Protein AF-A0A146KG16-F1 (afdb_monomer)

Organism: NCBI:txid1076344

Foldseek 3Di:
DVVLLVVLLVQLLPDLQQVSNLVSLVVNLVVLVVCLVPNVVCVVPLLVSLLSLLVVVVVCLVVLHCSHLSSLSNVLSNCVRNPLVVSLVSHDADLVSQVSLLVSLVSLVVDQPPPVPPPPDPPDDPVVSRVVSSVSVNLVSLSNLLRNLLDPDQPVVDDPCSVVSLVV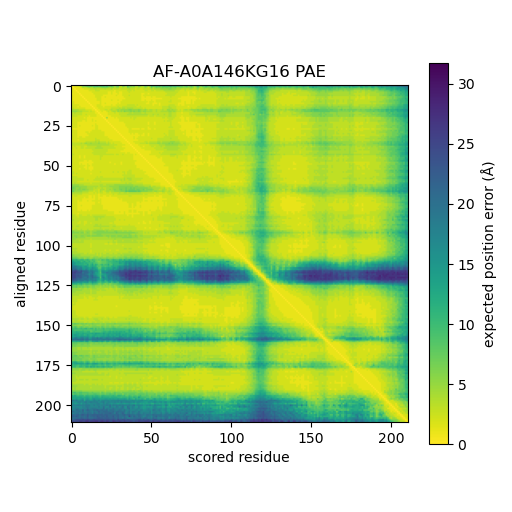SLVVQCPVPDVSVVSSVSNVVSNCPDPNNVVVVVVVVVVVVVD

Structure (mmCIF, N/CA/C/O backbone):
data_AF-A0A146KG16-F1
#
_entry.id   AF-A0A146KG16-F1
#
loop_
_atom_site.group_PDB
_atom_site.id
_atom_site.type_symbol
_atom_site.label_atom_id
_atom_site.label_alt_id
_atom_site.label_comp_id
_atom_site.label_asym_id
_atom_site.label_entity_id
_atom_site.label_seq_id
_atom_site.pdbx_PDB_ins_code
_atom_site.Cartn_x
_atom_site.Cartn_y
_atom_site.Cartn_z
_atom_site.occupancy
_atom_site.B_iso_or_equiv
_atom_site.auth_seq_id
_atom_site.auth_comp_id
_atom_site.auth_asym_id
_atom_site.auth_atom_id
_atom_site.pdbx_PDB_model_num
ATOM 1 N N . GLN A 1 1 ? 6.417 4.660 -25.722 1.00 78.75 1 GLN A N 1
ATOM 2 C CA . GLN A 1 1 ? 6.393 5.087 -24.307 1.00 78.75 1 GLN A CA 1
ATOM 3 C C . GLN A 1 1 ? 5.386 4.256 -23.513 1.00 78.75 1 GLN A C 1
ATOM 5 O O . GLN A 1 1 ? 5.835 3.322 -22.870 1.00 78.75 1 GLN A O 1
ATOM 10 N N . LYS A 1 2 ? 4.055 4.415 -23.674 1.00 90.12 2 LYS A N 1
ATOM 11 C CA . LYS A 1 2 ? 3.054 3.565 -22.972 1.00 90.12 2 LYS A CA 1
ATOM 12 C C . LYS A 1 2 ? 3.297 2.045 -23.099 1.00 90.12 2 LYS A C 1
ATOM 14 O O . LYS A 1 2 ? 3.199 1.330 -22.114 1.00 90.12 2 LYS A O 1
ATOM 19 N N . GLN A 1 3 ? 3.661 1.554 -24.287 1.00 92.94 3 GLN A N 1
ATOM 20 C CA . GLN A 1 3 ? 3.968 0.128 -24.499 1.00 92.94 3 GLN A CA 1
ATOM 21 C C . GLN A 1 3 ? 5.202 -0.357 -23.723 1.00 92.94 3 GLN A C 1
ATOM 23 O O . GLN A 1 3 ? 5.175 -1.451 -23.177 1.00 92.94 3 GLN A O 1
ATOM 28 N N . ALA A 1 4 ? 6.260 0.456 -23.642 1.00 93.81 4 ALA A N 1
ATOM 29 C CA . ALA A 1 4 ? 7.465 0.110 -22.888 1.00 93.81 4 ALA A CA 1
ATOM 30 C C . ALA A 1 4 ? 7.170 0.061 -21.381 1.00 93.81 4 ALA A C 1
ATOM 32 O O . ALA A 1 4 ? 7.585 -0.870 -20.698 1.00 93.81 4 ALA A O 1
ATOM 33 N N . LEU A 1 5 ? 6.371 1.014 -20.890 1.00 96.75 5 LEU A N 1
ATOM 34 C CA . LEU A 1 5 ? 5.891 1.029 -19.511 1.00 96.75 5 LEU A CA 1
ATOM 35 C C . LEU A 1 5 ? 5.091 -0.240 -19.168 1.00 96.75 5 LEU A C 1
ATOM 37 O O . LEU A 1 5 ? 5.366 -0.884 -18.158 1.00 96.75 5 LEU A O 1
ATOM 41 N N . LEU A 1 6 ? 4.136 -0.623 -20.023 1.00 97.50 6 LEU A N 1
ATOM 42 C CA . LEU A 1 6 ? 3.345 -1.847 -19.844 1.00 97.50 6 LEU A CA 1
ATOM 43 C C . LEU A 1 6 ? 4.211 -3.108 -19.901 1.00 97.50 6 LEU A C 1
ATOM 45 O O . LEU A 1 6 ? 4.014 -4.019 -19.107 1.00 97.50 6 LEU A O 1
ATOM 49 N N . GLN A 1 7 ? 5.210 -3.143 -20.783 1.00 97.81 7 GLN A N 1
ATOM 50 C CA . GLN A 1 7 ? 6.140 -4.264 -20.863 1.00 97.81 7 GLN A CA 1
ATOM 51 C C . GLN A 1 7 ? 6.959 -4.419 -19.573 1.00 97.81 7 GLN A C 1
ATOM 53 O O . GLN A 1 7 ? 7.107 -5.533 -19.077 1.00 97.81 7 GLN A O 1
ATOM 58 N N . LEU A 1 8 ? 7.467 -3.321 -19.003 1.00 97.56 8 LEU A N 1
ATOM 59 C CA . LEU A 1 8 ? 8.173 -3.345 -17.715 1.00 97.56 8 LEU A CA 1
ATOM 60 C C . LEU A 1 8 ? 7.254 -3.813 -16.581 1.00 97.56 8 LEU A C 1
ATOM 62 O O . LEU A 1 8 ? 7.660 -4.636 -15.758 1.00 97.56 8 LEU A O 1
ATOM 66 N N . PHE A 1 9 ? 6.009 -3.332 -16.574 1.00 98.19 9 PHE A N 1
ATOM 67 C CA . PHE A 1 9 ? 4.988 -3.754 -15.621 1.00 98.19 9 PHE A CA 1
ATOM 68 C C . PHE A 1 9 ? 4.715 -5.264 -15.710 1.00 98.19 9 PHE A C 1
ATOM 70 O O . PHE A 1 9 ? 4.841 -5.967 -14.708 1.00 98.19 9 PHE A O 1
ATOM 77 N N . ASP A 1 10 ? 4.403 -5.777 -16.903 1.00 98.00 10 ASP A N 1
ATOM 78 C CA . ASP A 1 10 ? 4.073 -7.189 -17.112 1.00 98.00 10 ASP A CA 1
ATOM 79 C C . ASP A 1 10 ? 5.280 -8.102 -16.824 1.00 98.00 10 ASP A C 1
ATOM 81 O O . ASP A 1 10 ? 5.123 -9.145 -16.186 1.00 98.00 10 ASP A O 1
ATOM 85 N N . ASN A 1 11 ? 6.496 -7.694 -17.207 1.00 97.25 11 ASN A N 1
ATOM 86 C CA . ASN A 1 11 ? 7.724 -8.432 -16.896 1.00 97.25 11 ASN A CA 1
ATOM 87 C C . ASN A 1 11 ? 7.977 -8.516 -15.384 1.00 97.25 11 ASN A C 1
ATOM 89 O O . ASN A 1 11 ? 8.357 -9.573 -14.874 1.00 97.25 11 ASN A O 1
ATOM 93 N N . SER A 1 12 ? 7.754 -7.414 -14.660 1.00 96.06 12 SER A N 1
ATOM 94 C CA . SER A 1 12 ? 7.855 -7.401 -13.201 1.00 96.06 12 SER A CA 1
ATOM 95 C C . SER A 1 12 ? 6.805 -8.328 -12.582 1.00 96.06 12 SER A C 1
ATOM 97 O O . SER A 1 12 ? 7.159 -9.212 -11.809 1.00 96.06 12 SER A O 1
ATOM 99 N N . LEU A 1 13 ? 5.543 -8.218 -13.013 1.00 96.06 13 LEU A N 1
ATOM 100 C CA . LEU A 1 13 ? 4.413 -9.013 -12.519 1.00 96.06 13 LEU A CA 1
ATOM 101 C C . LEU A 1 13 ? 4.609 -10.531 -12.693 1.00 96.06 13 LEU A C 1
ATOM 103 O O . LEU A 1 13 ? 4.236 -11.324 -11.823 1.00 96.06 13 LEU A O 1
ATOM 107 N N . GLN A 1 14 ? 5.178 -10.943 -13.828 1.00 95.44 14 GLN A N 1
ATOM 108 C CA . GLN A 1 14 ? 5.416 -12.349 -14.170 1.00 95.44 14 GLN A CA 1
ATOM 109 C C . GLN A 1 14 ? 6.676 -12.924 -13.510 1.00 95.44 14 GLN A C 1
ATOM 111 O O . GLN A 1 14 ? 6.847 -14.148 -13.463 1.00 95.44 14 GLN A O 1
ATOM 116 N N . SER A 1 15 ? 7.561 -12.074 -12.986 1.00 92.62 15 SER A N 1
ATOM 117 C CA . SER A 1 15 ? 8.813 -12.529 -12.401 1.00 92.62 15 SER A CA 1
ATOM 118 C C . SER A 1 15 ? 8.588 -13.224 -11.060 1.00 92.62 15 SER A C 1
ATOM 120 O O . SER A 1 15 ? 8.245 -12.617 -10.049 1.00 92.62 15 SER A O 1
ATOM 122 N N . LYS A 1 16 ? 8.881 -14.526 -11.021 1.00 87.25 16 LYS A N 1
ATOM 123 C CA . LYS A 1 16 ? 8.961 -15.290 -9.764 1.00 87.25 16 LYS A CA 1
ATOM 124 C C . LYS A 1 16 ? 10.243 -15.002 -8.987 1.00 87.25 16 LYS A C 1
ATOM 126 O O . LYS A 1 16 ? 10.308 -15.220 -7.786 1.00 87.25 16 LYS A O 1
ATOM 131 N N . ASN A 1 17 ? 11.271 -14.532 -9.685 1.00 87.44 17 ASN A N 1
ATOM 132 C CA . ASN A 1 17 ? 12.543 -14.181 -9.089 1.00 87.44 17 ASN A CA 1
ATOM 133 C C . ASN A 1 17 ? 12.478 -12.729 -8.580 1.00 87.44 17 ASN A C 1
ATOM 135 O O . ASN A 1 17 ? 12.165 -11.809 -9.343 1.00 87.44 17 ASN A O 1
ATOM 139 N N . ILE A 1 18 ? 12.769 -12.526 -7.290 1.00 85.38 18 ILE A N 1
ATOM 140 C CA . ILE A 1 18 ? 12.661 -11.213 -6.632 1.00 85.38 18 ILE A CA 1
ATOM 141 C C . ILE A 1 18 ? 13.567 -10.174 -7.302 1.00 85.38 18 ILE A C 1
ATOM 143 O O . ILE A 1 18 ? 13.186 -9.011 -7.389 1.00 85.38 18 ILE A O 1
ATOM 147 N N . TYR A 1 19 ? 14.718 -10.585 -7.825 1.00 82.50 19 TYR A N 1
ATOM 148 C CA . TYR A 1 19 ? 15.722 -9.721 -8.445 1.00 82.50 19 TYR A CA 1
ATOM 149 C C . TYR A 1 19 ? 15.236 -9.149 -9.748 1.00 82.50 19 TYR A C 1
ATOM 151 O O . TYR A 1 19 ? 15.146 -7.936 -9.884 1.00 82.50 19 TYR A O 1
ATOM 159 N N . ASN A 1 20 ? 14.888 -10.030 -10.684 1.00 87.62 20 ASN A N 1
ATOM 160 C CA . ASN A 1 20 ? 14.404 -9.622 -11.992 1.00 87.62 20 ASN A CA 1
ATOM 161 C C . ASN A 1 20 ? 13.132 -8.790 -11.816 1.00 87.62 20 ASN A C 1
ATOM 163 O O . ASN A 1 20 ? 13.020 -7.710 -12.388 1.00 87.62 20 ASN A O 1
ATOM 167 N N . GLY A 1 21 ? 12.234 -9.227 -10.925 1.00 92.12 21 GLY A N 1
ATOM 168 C CA . GLY A 1 21 ? 11.014 -8.494 -10.593 1.00 92.12 21 GLY A CA 1
ATOM 169 C C . GLY A 1 21 ? 11.300 -7.096 -10.046 1.00 92.12 21 GLY A C 1
ATOM 170 O O . GLY A 1 21 ? 10.686 -6.129 -10.497 1.00 92.12 21 GLY A O 1
ATOM 171 N N . SER A 1 22 ? 12.269 -6.969 -9.134 1.00 89.94 22 SER A N 1
ATOM 172 C CA . SER A 1 22 ? 12.691 -5.682 -8.565 1.00 89.94 22 SER A CA 1
ATOM 173 C C . SER A 1 22 ? 13.408 -4.804 -9.587 1.00 89.94 22 SER A C 1
ATOM 175 O O . SER A 1 22 ? 13.163 -3.604 -9.608 1.00 89.94 22 SER A O 1
ATOM 177 N N . GLY A 1 23 ? 14.242 -5.376 -10.458 1.00 89.69 23 GLY A N 1
ATOM 178 C CA . GLY A 1 23 ? 14.898 -4.661 -11.553 1.00 89.69 23 GLY A CA 1
ATOM 179 C C . GLY A 1 23 ? 13.875 -4.051 -12.507 1.00 89.69 23 GLY A C 1
ATOM 180 O O . GLY A 1 23 ? 13.874 -2.839 -12.714 1.00 89.69 23 GLY A O 1
ATOM 181 N N . TYR A 1 24 ? 12.919 -4.858 -12.977 1.00 94.69 24 TYR A N 1
ATOM 182 C CA . TYR A 1 24 ? 11.812 -4.365 -13.797 1.00 94.69 24 TYR A CA 1
ATOM 183 C C . TYR A 1 24 ? 10.955 -3.328 -13.062 1.00 94.69 24 TYR A C 1
ATOM 185 O O . TYR A 1 24 ? 10.547 -2.348 -13.676 1.00 94.69 24 TYR A O 1
ATOM 193 N N . ALA A 1 25 ? 10.713 -3.489 -11.756 1.00 95.19 25 ALA A N 1
ATOM 194 C CA . ALA A 1 25 ? 9.963 -2.508 -10.971 1.00 95.19 25 ALA A CA 1
ATOM 195 C C . ALA A 1 25 ? 10.715 -1.176 -10.799 1.00 95.19 25 ALA A C 1
ATOM 197 O O . ALA A 1 25 ? 10.090 -0.116 -10.789 1.00 95.19 25 ALA A O 1
ATOM 198 N N . LEU A 1 26 ? 12.045 -1.209 -10.678 1.00 92.88 26 LEU A N 1
ATOM 199 C CA . LEU A 1 26 ? 12.881 -0.007 -10.634 1.00 92.88 26 LEU A CA 1
ATOM 200 C C . LEU A 1 26 ? 12.880 0.718 -11.980 1.00 92.88 26 LEU A C 1
ATOM 202 O O . LEU A 1 26 ? 12.759 1.940 -12.015 1.00 92.88 26 LEU A O 1
ATOM 206 N N . ASP A 1 27 ? 12.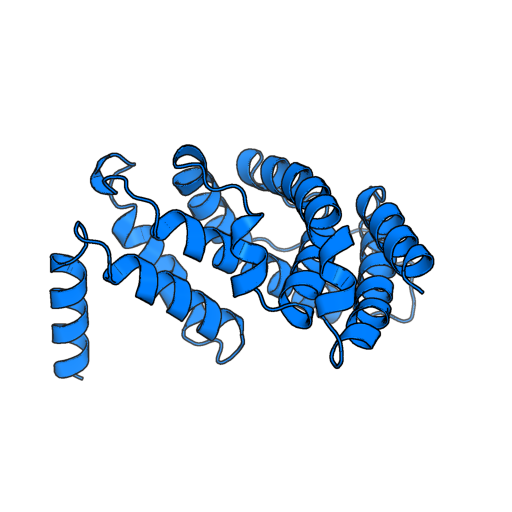988 -0.016 -13.084 1.00 94.62 27 ASP A N 1
ATOM 207 C CA . ASP A 1 27 ? 12.927 0.586 -14.416 1.00 94.62 27 ASP A CA 1
ATOM 208 C C . ASP A 1 27 ? 11.517 1.097 -14.740 1.00 94.62 27 ASP A C 1
ATOM 210 O O . ASP A 1 27 ? 11.375 2.179 -15.308 1.00 94.62 27 ASP A O 1
ATOM 214 N N . PHE A 1 28 ? 10.472 0.398 -14.287 1.00 97.50 28 PHE A N 1
ATOM 215 C CA . PHE A 1 28 ? 9.094 0.886 -14.329 1.00 97.50 28 PHE A CA 1
ATOM 216 C C . PHE A 1 28 ? 8.935 2.198 -13.552 1.00 97.50 28 PHE A C 1
ATOM 218 O O . PHE A 1 28 ? 8.335 3.134 -14.070 1.00 97.50 28 PHE A O 1
ATOM 225 N N . ASP A 1 29 ? 9.493 2.299 -12.338 1.00 96.62 29 ASP A N 1
ATOM 226 C CA . ASP A 1 29 ? 9.452 3.528 -11.533 1.00 96.62 29 ASP A CA 1
ATOM 227 C C . ASP A 1 29 ? 10.149 4.704 -12.233 1.00 96.62 29 ASP A C 1
ATOM 229 O O . ASP A 1 29 ? 9.657 5.830 -12.180 1.00 96.62 29 ASP A O 1
ATOM 233 N N . LYS A 1 30 ? 11.265 4.460 -12.930 1.00 95.62 30 LYS A N 1
ATOM 234 C CA . LYS A 1 30 ? 11.921 5.494 -13.747 1.00 95.62 30 LYS A CA 1
ATOM 235 C C . LYS A 1 30 ? 11.035 5.922 -14.917 1.00 95.62 30 LYS A C 1
ATOM 237 O O . LYS A 1 30 ? 10.852 7.117 -15.130 1.00 95.62 30 LYS A O 1
ATOM 242 N N . GLU A 1 31 ? 10.465 4.965 -15.648 1.00 97.25 31 GLU A N 1
ATOM 243 C CA . GLU A 1 31 ? 9.668 5.244 -16.847 1.00 97.25 31 GLU A CA 1
ATOM 244 C C . GLU A 1 31 ? 8.336 5.932 -16.511 1.00 97.25 31 GLU A C 1
ATOM 246 O O . GLU A 1 31 ? 7.949 6.891 -17.177 1.00 97.25 31 GLU A O 1
ATOM 251 N N . ILE A 1 32 ? 7.635 5.504 -15.455 1.00 97.69 32 ILE A N 1
ATOM 252 C CA . ILE A 1 32 ? 6.344 6.095 -15.069 1.00 97.69 32 ILE A CA 1
ATOM 253 C C . ILE A 1 32 ? 6.493 7.536 -14.571 1.00 97.69 32 ILE A C 1
ATOM 255 O O . ILE A 1 32 ? 5.586 8.347 -14.755 1.00 97.69 32 ILE A O 1
ATOM 259 N N . ARG A 1 33 ? 7.650 7.903 -14.004 1.00 97.12 33 ARG A N 1
ATOM 260 C CA . ARG A 1 33 ? 7.936 9.280 -13.569 1.00 97.12 33 ARG A CA 1
ATOM 261 C C . ARG A 1 33 ? 8.008 10.280 -14.723 1.00 97.12 33 ARG A C 1
ATOM 263 O O . ARG A 1 33 ? 7.782 11.464 -14.485 1.00 97.12 33 ARG A O 1
ATOM 270 N N . ASN A 1 34 ? 8.191 9.826 -15.966 1.00 96.81 34 ASN A N 1
ATOM 271 C CA . ASN A 1 34 ? 8.080 10.687 -17.153 1.00 96.81 34 ASN A CA 1
ATOM 272 C C . ASN A 1 34 ? 6.669 11.282 -17.331 1.00 96.81 34 ASN A C 1
ATOM 274 O O . ASN A 1 34 ? 6.487 12.218 -18.105 1.00 96.81 34 ASN A O 1
ATOM 278 N N . TYR A 1 35 ? 5.673 10.763 -16.607 1.00 97.06 35 TYR A N 1
ATOM 279 C CA . TYR A 1 35 ? 4.292 11.236 -16.632 1.00 97.06 35 TYR A CA 1
ATOM 280 C C . TYR A 1 35 ? 3.938 12.173 -15.467 1.00 97.06 35 TYR A C 1
ATOM 282 O O . TYR A 1 35 ? 2.776 12.545 -15.354 1.00 97.06 35 TYR A O 1
ATOM 290 N N . LEU A 1 36 ? 4.885 12.585 -14.610 1.00 95.31 36 LEU A N 1
ATOM 291 C CA . LEU A 1 36 ? 4.596 13.467 -13.462 1.00 95.31 36 LEU A CA 1
ATOM 292 C C . LEU A 1 36 ? 3.924 14.791 -13.860 1.00 95.31 36 LEU A C 1
ATOM 294 O O . LEU A 1 36 ? 3.027 15.252 -13.161 1.00 95.31 36 LEU A O 1
ATOM 298 N N . GLU A 1 37 ? 4.312 15.363 -15.001 1.00 95.00 37 GLU A N 1
ATOM 299 C CA . GLU A 1 37 ? 3.730 16.608 -15.522 1.00 95.00 37 GLU A CA 1
ATOM 300 C C . GLU A 1 37 ? 2.345 16.399 -16.162 1.00 95.00 37 GLU A C 1
ATOM 302 O O . GLU A 1 37 ? 1.555 17.335 -16.283 1.00 95.00 37 GLU A O 1
ATOM 307 N N . GLN A 1 38 ? 2.042 15.175 -16.613 1.00 95.38 38 GLN A N 1
ATOM 308 C CA . GLN A 1 38 ? 0.803 14.832 -17.326 1.00 95.38 38 GLN A CA 1
ATOM 309 C C . GLN A 1 38 ? 0.271 13.448 -16.897 1.00 95.38 38 GLN A C 1
ATOM 311 O O . GLN A 1 38 ? 0.137 12.538 -17.727 1.00 95.38 38 GLN A O 1
ATOM 316 N N . PRO A 1 39 ? -0.053 13.255 -15.602 1.00 95.81 39 PRO A N 1
ATOM 317 C CA . PRO A 1 39 ? -0.366 11.937 -15.050 1.00 95.81 39 PRO A CA 1
ATOM 318 C C . PRO A 1 39 ? -1.672 11.353 -15.601 1.00 95.81 39 PRO A C 1
ATOM 320 O O . PRO A 1 39 ? -1.835 10.135 -15.630 1.00 95.81 39 PRO A O 1
ATOM 323 N N . GLN A 1 40 ? -2.579 12.197 -16.105 1.00 95.94 40 GLN A N 1
ATOM 324 C CA . GLN A 1 40 ? -3.840 11.792 -16.732 1.00 95.94 40 GLN A CA 1
ATOM 325 C C . GLN A 1 40 ? -3.653 10.893 -17.961 1.00 95.94 40 GLN A C 1
ATOM 327 O O . GLN A 1 40 ? -4.562 10.158 -18.337 1.00 95.94 40 GLN A O 1
ATOM 332 N N . PHE A 1 41 ? -2.475 10.902 -18.592 1.00 95.94 41 PHE A N 1
ATOM 333 C CA . PHE A 1 41 ? -2.190 9.999 -19.709 1.00 95.94 41 PHE A CA 1
ATOM 334 C C . PHE A 1 41 ? -2.118 8.531 -19.292 1.00 95.94 41 PHE A C 1
ATOM 336 O O . PHE A 1 41 ? -2.211 7.656 -20.156 1.00 95.94 41 PHE A O 1
ATOM 343 N N . LEU A 1 42 ? -1.985 8.253 -17.996 1.00 96.69 42 LEU A N 1
ATOM 344 C CA . LEU A 1 42 ? -1.982 6.905 -17.442 1.00 96.69 42 LEU A CA 1
ATOM 345 C C . LEU A 1 42 ? -3.398 6.393 -17.116 1.00 96.69 42 LEU A C 1
ATOM 347 O O . LEU A 1 42 ? -3.556 5.198 -16.872 1.00 96.69 42 LEU A O 1
ATOM 351 N N . ASP A 1 43 ? -4.429 7.247 -17.141 1.00 96.38 43 ASP A N 1
ATOM 352 C CA . ASP A 1 43 ? -5.775 6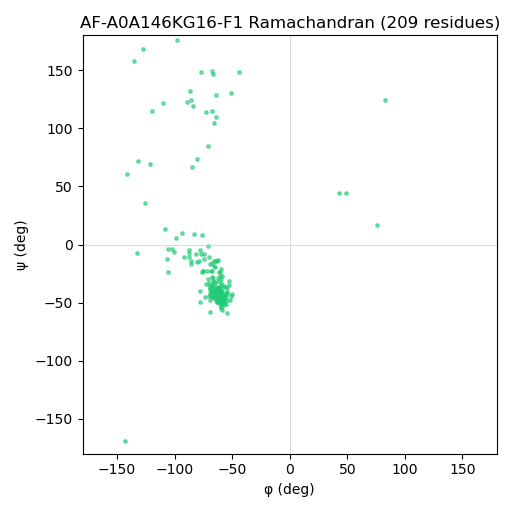.920 -16.629 1.00 96.38 43 ASP A CA 1
ATOM 353 C C . ASP A 1 43 ? -6.425 5.729 -17.343 1.00 96.38 43 ASP A C 1
ATOM 355 O O . ASP A 1 43 ? -7.176 4.979 -16.724 1.00 96.38 43 ASP A O 1
ATOM 359 N N . GLU A 1 44 ? -6.097 5.522 -18.618 1.00 96.19 44 GLU A N 1
ATOM 360 C CA . GLU A 1 44 ? -6.592 4.402 -19.427 1.00 96.19 44 GLU A CA 1
ATOM 361 C C . GLU A 1 44 ? -5.993 3.049 -19.017 1.00 96.19 44 GLU A C 1
ATOM 363 O O . GLU A 1 44 ? -6.639 2.019 -19.181 1.00 96.19 44 GLU A O 1
ATOM 368 N N . ILE A 1 45 ? -4.760 3.035 -18.497 1.00 96.94 45 ILE A N 1
ATOM 369 C CA . ILE A 1 45 ? -4.005 1.800 -18.221 1.00 96.94 45 ILE A CA 1
ATOM 370 C C . ILE A 1 45 ? -3.923 1.465 -16.728 1.00 96.94 45 ILE A C 1
ATOM 372 O O . ILE A 1 45 ? -3.759 0.302 -16.363 1.00 96.94 45 ILE A O 1
ATOM 376 N N . ILE A 1 46 ? -4.062 2.463 -15.849 1.00 96.94 46 ILE A N 1
ATOM 377 C CA . ILE A 1 46 ? -4.027 2.286 -14.389 1.00 96.94 46 ILE A CA 1
ATOM 378 C C . ILE A 1 46 ? -5.042 1.253 -13.878 1.00 96.94 46 ILE A C 1
ATOM 380 O O . ILE A 1 46 ? -4.637 0.439 -13.045 1.00 96.94 46 ILE A O 1
ATOM 384 N N . PRO A 1 47 ? -6.312 1.232 -14.335 1.00 97.00 47 PRO A N 1
ATOM 385 C CA . PRO A 1 47 ? -7.285 0.263 -13.840 1.00 97.00 47 PRO A CA 1
ATOM 386 C C . PRO A 1 47 ? -6.820 -1.187 -14.029 1.00 97.00 47 PRO A C 1
ATOM 388 O O . PRO A 1 47 ? -6.878 -1.972 -13.087 1.00 97.00 47 PRO A O 1
ATOM 391 N N . ASP A 1 48 ? -6.300 -1.523 -15.215 1.00 97.00 48 ASP A N 1
ATOM 392 C CA . ASP A 1 48 ? -5.808 -2.870 -15.530 1.00 97.00 48 ASP A CA 1
ATOM 393 C C . ASP A 1 48 ? -4.544 -3.219 -14.728 1.00 97.00 48 ASP A C 1
ATOM 395 O O . ASP A 1 48 ? -4.472 -4.285 -14.113 1.00 97.00 48 ASP A O 1
ATOM 399 N N . MET A 1 49 ? -3.575 -2.297 -14.650 1.00 97.75 49 MET A N 1
ATOM 400 C CA . MET A 1 49 ? -2.346 -2.509 -13.873 1.00 97.75 49 MET A CA 1
ATOM 401 C C . MET A 1 49 ? -2.641 -2.741 -12.385 1.00 97.75 49 MET A C 1
ATOM 403 O O . MET A 1 49 ? -2.111 -3.672 -11.772 1.00 97.75 49 MET A O 1
ATOM 407 N N . LEU A 1 50 ? -3.510 -1.922 -11.788 1.00 97.62 50 LEU A N 1
ATOM 408 C CA . LEU A 1 50 ? -3.885 -2.086 -10.385 1.00 97.62 50 LEU A CA 1
ATOM 409 C C . LEU A 1 50 ? -4.682 -3.372 -10.172 1.00 97.62 50 LEU A C 1
ATOM 411 O O . LEU A 1 50 ? -4.372 -4.104 -9.237 1.00 97.62 50 LEU A O 1
ATOM 415 N N . HIS A 1 51 ? -5.627 -3.707 -11.055 1.00 96.31 51 HIS A N 1
ATOM 416 C CA . HIS A 1 51 ? -6.387 -4.955 -10.961 1.00 96.31 51 HIS A CA 1
ATOM 417 C C . HIS A 1 51 ? -5.473 -6.192 -10.963 1.00 96.31 51 HIS A C 1
ATOM 419 O O . HIS A 1 51 ? -5.563 -7.043 -10.074 1.00 96.31 51 HIS A O 1
ATOM 425 N N . LYS A 1 52 ? -4.532 -6.261 -11.913 1.00 96.75 52 LYS A N 1
ATOM 426 C CA . LYS A 1 52 ? -3.536 -7.340 -11.999 1.00 96.75 52 LYS A CA 1
ATOM 427 C C . LYS A 1 52 ? -2.653 -7.421 -10.752 1.00 96.75 52 LYS A C 1
ATOM 429 O O . LYS A 1 52 ? -2.406 -8.517 -10.251 1.00 96.75 52 LYS A O 1
ATOM 434 N N . SER A 1 53 ? -2.204 -6.275 -10.239 1.00 96.94 53 SER A N 1
ATOM 435 C CA . SER A 1 53 ? -1.344 -6.215 -9.050 1.00 96.94 53 SER A CA 1
ATOM 436 C C . SER A 1 53 ? -2.094 -6.639 -7.786 1.00 96.94 53 SER A C 1
ATOM 438 O O . SER A 1 53 ? -1.582 -7.440 -7.005 1.00 96.94 53 SER A O 1
ATOM 440 N N . PHE A 1 54 ? -3.327 -6.157 -7.597 1.00 95.19 54 PHE A N 1
ATOM 441 C CA . PHE A 1 54 ? -4.125 -6.463 -6.410 1.00 95.19 54 PHE A CA 1
ATOM 442 C C . PHE A 1 54 ? -4.532 -7.925 -6.320 1.00 95.19 54 PHE A C 1
ATOM 444 O O . PHE A 1 54 ? -4.608 -8.446 -5.211 1.00 95.19 54 PHE A O 1
ATOM 451 N N . LYS A 1 55 ? -4.684 -8.619 -7.453 1.00 93.81 55 LYS A N 1
ATOM 452 C CA . LYS A 1 55 ? -4.865 -10.074 -7.448 1.00 93.81 55 LYS A CA 1
ATOM 453 C C . LYS A 1 55 ? -3.733 -10.784 -6.694 1.00 93.81 55 LYS A C 1
ATOM 455 O O . LYS A 1 55 ? -4.004 -11.688 -5.913 1.00 93.81 55 LYS A O 1
ATOM 460 N N . LEU A 1 56 ? -2.486 -10.349 -6.889 1.00 94.44 56 LEU A N 1
ATOM 461 C CA . LEU A 1 56 ? -1.322 -10.931 -6.213 1.00 94.44 56 LEU A CA 1
ATOM 462 C C . LEU A 1 56 ? -1.199 -10.451 -4.765 1.00 94.44 56 LEU A C 1
ATOM 464 O O . LEU A 1 56 ? -0.910 -11.244 -3.878 1.00 94.44 56 LEU A O 1
ATOM 468 N N . VAL A 1 57 ? -1.462 -9.165 -4.511 1.00 93.88 57 VAL A N 1
ATOM 469 C CA . VAL A 1 57 ? -1.444 -8.608 -3.146 1.00 93.88 57 VAL A CA 1
ATOM 470 C C . VAL A 1 57 ? -2.480 -9.290 -2.258 1.00 93.88 57 VAL A C 1
ATOM 472 O O . VAL A 1 57 ? -2.217 -9.537 -1.086 1.00 93.88 57 VAL A O 1
ATOM 475 N N . LYS A 1 58 ? -3.647 -9.632 -2.806 1.00 93.12 58 LYS A N 1
ATOM 476 C CA . LYS A 1 58 ? -4.678 -10.381 -2.091 1.00 93.12 58 LYS A CA 1
ATOM 477 C C . LYS A 1 58 ? -4.170 -11.753 -1.652 1.00 93.12 58 LYS A C 1
ATOM 479 O O . LYS A 1 58 ? -4.380 -12.126 -0.502 1.00 93.12 58 LYS A O 1
ATOM 484 N N . GLU A 1 59 ? -3.493 -12.482 -2.540 1.00 92.38 59 GLU A N 1
ATOM 485 C CA . GLU A 1 59 ? -2.860 -13.765 -2.202 1.00 92.38 59 GLU A CA 1
ATOM 486 C C . GLU A 1 59 ? -1.858 -13.593 -1.050 1.00 92.38 59 GLU A C 1
ATOM 488 O O . GLU A 1 59 ? -1.926 -14.339 -0.075 1.00 92.38 59 GLU A O 1
ATOM 493 N N . ASP A 1 60 ? -0.994 -12.577 -1.124 1.00 92.19 60 ASP A N 1
ATOM 494 C CA . ASP A 1 60 ? -0.004 -12.259 -0.085 1.00 92.19 60 ASP A CA 1
ATOM 495 C C . ASP A 1 60 ? -0.670 -11.931 1.272 1.00 92.19 60 ASP A C 1
ATOM 497 O O . ASP A 1 60 ? -0.257 -12.469 2.301 1.00 92.19 60 ASP A O 1
ATOM 501 N N . ILE A 1 61 ? -1.755 -11.140 1.278 1.00 93.00 61 ILE A N 1
ATOM 502 C CA . ILE A 1 61 ? -2.524 -10.795 2.490 1.00 93.00 61 ILE A CA 1
ATOM 503 C C . ILE A 1 61 ? -3.110 -12.048 3.153 1.00 93.00 61 ILE A C 1
ATOM 505 O O . ILE A 1 61 ? -2.932 -12.251 4.354 1.00 93.00 61 ILE A O 1
ATOM 509 N N . PHE A 1 62 ? -3.804 -12.902 2.393 1.00 91.75 62 PHE A N 1
ATOM 510 C CA . PHE A 1 62 ? -4.450 -14.092 2.961 1.00 91.75 62 PHE A CA 1
ATOM 511 C C . PHE A 1 62 ? -3.448 -15.161 3.400 1.00 91.75 62 PHE A C 1
ATOM 513 O O . PHE A 1 62 ? -3.696 -15.865 4.378 1.00 91.75 62 PHE A O 1
ATOM 520 N N . LEU A 1 63 ? -2.323 -15.287 2.694 1.00 89.69 63 LEU A N 1
ATOM 521 C CA . LEU A 1 63 ? -1.278 -16.263 3.009 1.00 89.69 63 LEU A CA 1
ATOM 522 C C . LEU A 1 63 ? -0.247 -15.735 4.017 1.00 89.69 63 LEU A C 1
ATOM 524 O O . LEU A 1 63 ? 0.622 -16.497 4.436 1.00 89.69 63 LEU A O 1
ATOM 528 N N . LYS A 1 64 ? -0.338 -14.457 4.413 1.00 87.00 64 LYS A N 1
ATOM 529 C CA . LYS A 1 64 ? 0.611 -13.766 5.302 1.00 87.00 64 LYS A CA 1
ATOM 530 C C . LYS A 1 64 ? 2.064 -13.956 4.872 1.00 87.00 64 LYS A C 1
ATOM 532 O O . LYS A 1 64 ? 2.947 -14.232 5.681 1.00 87.00 64 LYS A O 1
ATOM 537 N N . GLN A 1 65 ? 2.303 -13.820 3.576 1.00 87.88 65 GLN A N 1
ATOM 538 C CA . GLN A 1 65 ? 3.621 -13.971 2.978 1.00 87.88 65 GLN A CA 1
ATOM 539 C C . GLN A 1 65 ? 3.864 -12.851 1.979 1.00 87.88 65 GLN A C 1
ATOM 541 O O . GLN A 1 65 ? 2.925 -12.291 1.428 1.00 87.88 65 GLN A O 1
ATOM 546 N N . THR A 1 66 ? 5.131 -12.575 1.697 1.00 86.06 66 THR A N 1
ATOM 547 C CA . THR A 1 66 ? 5.508 -11.576 0.697 1.00 86.06 66 THR A CA 1
ATOM 548 C C . THR A 1 66 ? 6.352 -12.242 -0.377 1.00 86.06 66 THR A C 1
ATOM 550 O O . THR A 1 66 ? 7.562 -12.037 -0.465 1.00 86.06 66 THR A O 1
ATOM 553 N N . ALA A 1 67 ? 5.722 -13.099 -1.183 1.00 83.38 67 ALA A N 1
ATOM 554 C CA . ALA A 1 67 ? 6.441 -13.883 -2.188 1.00 83.38 67 ALA A CA 1
ATOM 555 C C . ALA A 1 67 ? 7.029 -12.991 -3.295 1.00 83.38 67 ALA A C 1
ATOM 557 O O . ALA A 1 67 ? 8.073 -13.299 -3.873 1.00 83.38 67 ALA A O 1
ATOM 558 N N . ARG A 1 68 ? 6.357 -11.872 -3.601 1.00 88.94 68 ARG A N 1
ATOM 559 C CA . ARG A 1 68 ? 6.735 -10.947 -4.679 1.00 88.94 68 ARG A CA 1
ATOM 560 C C . ARG A 1 68 ? 6.726 -9.493 -4.177 1.00 88.94 68 ARG A C 1
ATOM 562 O O . ARG A 1 68 ? 5.878 -8.702 -4.586 1.00 88.94 68 ARG A O 1
ATOM 569 N N . PRO A 1 69 ? 7.693 -9.088 -3.329 1.00 90.25 69 PRO A N 1
ATOM 570 C CA . PRO A 1 69 ? 7.705 -7.752 -2.721 1.00 90.25 69 PRO A CA 1
ATOM 571 C C . PRO A 1 69 ? 7.807 -6.610 -3.749 1.00 90.25 69 PRO A C 1
ATOM 573 O O . PRO A 1 69 ? 7.351 -5.498 -3.499 1.00 90.25 69 PRO A O 1
ATOM 576 N N . HIS A 1 70 ? 8.345 -6.877 -4.942 1.00 92.81 70 HIS A N 1
ATOM 577 C CA . HIS A 1 70 ? 8.425 -5.902 -6.032 1.00 92.81 70 HIS A CA 1
ATOM 578 C C . HIS A 1 70 ? 7.053 -5.472 -6.586 1.00 92.81 70 HIS A C 1
ATOM 580 O O . HIS A 1 70 ? 6.958 -4.395 -7.168 1.00 92.81 70 HIS A O 1
ATOM 586 N N . ILE A 1 71 ? 5.976 -6.238 -6.366 1.00 96.25 71 ILE A N 1
ATOM 587 C CA . ILE A 1 71 ? 4.618 -5.839 -6.778 1.00 96.25 71 ILE A CA 1
ATOM 588 C C . ILE A 1 71 ? 4.168 -4.581 -6.038 1.00 96.25 71 ILE A C 1
ATOM 590 O O . ILE A 1 71 ? 3.621 -3.659 -6.642 1.00 96.25 71 ILE A O 1
ATOM 594 N N . TYR A 1 72 ? 4.481 -4.487 -4.746 1.00 96.62 72 TYR A N 1
ATOM 595 C CA . TYR A 1 72 ? 4.223 -3.283 -3.961 1.00 96.62 72 TYR A CA 1
ATOM 596 C C . TYR A 1 72 ? 5.005 -2.085 -4.499 1.00 96.62 72 TYR A C 1
ATOM 598 O O . TYR A 1 72 ? 4.524 -0.956 -4.426 1.00 96.62 72 TYR A O 1
ATOM 606 N N . SER A 1 73 ? 6.169 -2.321 -5.114 1.00 96.44 73 SER A N 1
ATOM 607 C CA . SER A 1 73 ? 6.926 -1.264 -5.776 1.00 96.44 73 SER A CA 1
ATOM 608 C C . SER A 1 73 ? 6.225 -0.702 -7.004 1.00 96.44 73 SER A C 1
ATOM 610 O O . SER A 1 73 ? 6.229 0.519 -7.163 1.00 96.44 73 SER A O 1
ATOM 612 N N . LEU A 1 74 ? 5.605 -1.559 -7.822 1.00 98.19 74 LEU A N 1
ATOM 613 C CA . LEU A 1 74 ? 4.803 -1.142 -8.977 1.00 98.19 74 LEU A CA 1
ATOM 614 C C . LEU A 1 74 ? 3.596 -0.318 -8.527 1.00 98.19 74 LEU A C 1
ATOM 616 O O . LEU A 1 74 ? 3.372 0.783 -9.031 1.00 98.19 74 LEU A O 1
ATOM 620 N N . ILE A 1 75 ? 2.853 -0.831 -7.538 1.00 98.31 75 ILE A N 1
ATOM 621 C CA . ILE A 1 75 ? 1.674 -0.149 -6.998 1.00 98.31 75 ILE A CA 1
ATOM 622 C C . ILE A 1 75 ? 2.090 1.207 -6.433 1.00 98.31 75 ILE A C 1
ATOM 624 O O . ILE A 1 75 ? 1.514 2.218 -6.821 1.00 98.31 75 ILE A O 1
ATOM 628 N N . TYR A 1 76 ? 3.123 1.258 -5.586 1.00 98.31 76 TYR A N 1
ATOM 629 C CA . TYR A 1 76 ? 3.639 2.510 -5.034 1.00 98.31 76 TYR A CA 1
ATOM 630 C C . TYR A 1 76 ? 3.935 3.543 -6.127 1.00 98.31 76 TYR A C 1
ATOM 632 O O . TYR A 1 76 ? 3.485 4.678 -6.014 1.00 98.31 76 TYR A O 1
ATOM 640 N N . SER A 1 77 ? 4.635 3.163 -7.200 1.00 98.19 77 SER A N 1
ATOM 641 C CA . SER A 1 77 ? 4.968 4.092 -8.286 1.00 98.19 77 SER A CA 1
ATOM 642 C C . SER A 1 77 ? 3.725 4.637 -8.998 1.00 98.19 77 SER A C 1
ATOM 644 O O . SER A 1 77 ? 3.672 5.826 -9.311 1.00 98.19 77 SER A O 1
ATOM 646 N N . ILE A 1 78 ? 2.689 3.810 -9.185 1.00 98.31 78 ILE A N 1
ATOM 647 C CA . ILE A 1 78 ? 1.393 4.256 -9.720 1.00 98.31 78 ILE A CA 1
ATOM 648 C C . ILE A 1 78 ? 0.724 5.254 -8.761 1.00 98.31 78 ILE A C 1
ATOM 650 O O . ILE A 1 78 ? 0.242 6.300 -9.199 1.00 98.31 78 ILE A O 1
ATOM 654 N N . LEU A 1 79 ? 0.702 4.957 -7.456 1.00 97.88 79 LEU A N 1
ATOM 655 C CA . LEU A 1 79 ? 0.116 5.836 -6.435 1.00 97.88 79 LEU A CA 1
ATOM 656 C C . LEU A 1 79 ? 0.860 7.172 -6.321 1.00 97.88 79 LEU A C 1
ATOM 658 O O . LEU A 1 79 ? 0.221 8.205 -6.123 1.00 97.88 79 LEU A O 1
ATOM 662 N N . ASP A 1 80 ? 2.187 7.152 -6.442 1.00 96.69 80 ASP A N 1
ATOM 663 C CA . ASP A 1 80 ? 3.045 8.333 -6.331 1.00 96.69 80 ASP A CA 1
ATOM 664 C C . ASP A 1 80 ? 2.846 9.273 -7.526 1.00 96.69 80 ASP A C 1
ATOM 666 O O . ASP A 1 80 ? 2.616 10.464 -7.336 1.00 96.69 80 ASP A O 1
ATOM 670 N N . VAL A 1 81 ? 2.854 8.739 -8.755 1.00 97.44 81 VAL A N 1
ATOM 671 C CA . VAL A 1 81 ? 2.706 9.552 -9.974 1.00 97.44 81 VAL A CA 1
ATOM 672 C C . VAL A 1 81 ? 1.272 10.037 -10.167 1.00 97.44 81 VAL A C 1
ATOM 674 O O . VAL A 1 81 ? 1.056 11.208 -10.475 1.00 97.44 81 VAL A O 1
ATOM 677 N N . ARG A 1 82 ? 0.267 9.167 -9.993 1.00 95.88 82 ARG A N 1
ATOM 678 C CA . ARG A 1 82 ? -1.127 9.543 -10.280 1.00 95.88 82 ARG A CA 1
ATOM 679 C C . ARG A 1 82 ? -1.845 10.235 -9.122 1.00 95.88 82 ARG A C 1
ATOM 681 O O . ARG A 1 82 ? -2.858 10.900 -9.364 1.00 95.88 82 ARG A O 1
ATOM 688 N N . ASN A 1 83 ? -1.306 10.117 -7.909 1.00 94.94 83 ASN A N 1
ATOM 689 C CA . ASN A 1 83 ? -1.930 10.397 -6.614 1.00 94.94 83 ASN A CA 1
ATOM 690 C C . ASN A 1 83 ? -2.788 9.235 -6.085 1.00 94.94 83 ASN A C 1
ATOM 692 O O . ASN A 1 83 ? -3.768 8.814 -6.706 1.00 94.94 83 ASN A O 1
ATOM 696 N N . PHE A 1 84 ? -2.464 8.780 -4.871 1.00 95.06 84 PHE A N 1
ATOM 697 C CA . PHE A 1 84 ? -3.142 7.664 -4.217 1.00 95.06 84 PHE A CA 1
ATOM 698 C C . PHE A 1 84 ? -4.661 7.857 -4.113 1.00 95.06 84 PHE A C 1
ATOM 700 O O . PHE A 1 84 ? -5.397 6.898 -4.328 1.00 95.06 84 PHE A O 1
ATOM 707 N N . ARG A 1 85 ? -5.150 9.085 -3.865 1.00 94.38 85 ARG A N 1
ATOM 708 C CA . ARG A 1 85 ? -6.588 9.373 -3.706 1.00 94.38 85 ARG A CA 1
ATOM 709 C C . ARG A 1 85 ? -7.384 9.046 -4.963 1.00 94.38 85 ARG A C 1
ATOM 711 O O . ARG A 1 85 ? -8.495 8.538 -4.855 1.00 94.38 85 ARG A O 1
ATOM 718 N N . PHE A 1 86 ? -6.815 9.298 -6.144 1.00 95.25 86 PHE A N 1
ATOM 719 C CA . PHE A 1 86 ? -7.441 8.906 -7.406 1.00 95.25 86 PHE A CA 1
ATOM 720 C C . PHE A 1 86 ? -7.497 7.383 -7.548 1.00 95.25 86 PHE A C 1
ATOM 722 O O . PHE A 1 86 ? -8.502 6.840 -8.008 1.00 95.25 86 PHE A O 1
ATOM 729 N N . CYS A 1 87 ? -6.427 6.700 -7.139 1.00 96.88 87 CYS A N 1
ATOM 730 C CA . CYS A 1 87 ? -6.282 5.259 -7.292 1.00 96.88 87 CYS A CA 1
ATOM 731 C C . CYS A 1 87 ? -7.126 4.442 -6.304 1.00 96.88 87 CYS A C 1
ATOM 733 O O . CYS A 1 87 ? -7.443 3.297 -6.612 1.00 96.88 87 CYS A O 1
ATOM 735 N N . LEU A 1 88 ? -7.529 5.008 -5.158 1.00 94.12 88 LEU A N 1
ATOM 736 C CA . LEU A 1 88 ? -8.312 4.303 -4.129 1.00 94.12 88 LEU A CA 1
ATOM 737 C C . LEU A 1 88 ? -9.585 3.639 -4.670 1.00 94.12 88 LEU A C 1
ATOM 739 O O . LEU A 1 88 ? -9.976 2.587 -4.180 1.00 94.12 88 LEU A O 1
ATOM 743 N N . LYS A 1 89 ? -10.212 4.206 -5.708 1.00 93.81 89 LYS A N 1
ATOM 744 C CA . LYS A 1 89 ? -11.412 3.627 -6.337 1.00 93.81 89 LYS A CA 1
ATOM 745 C C . LYS A 1 89 ? -11.172 2.276 -7.028 1.00 93.81 89 LYS A C 1
ATOM 747 O O . LYS A 1 89 ? -12.135 1.611 -7.387 1.00 93.81 89 LYS A O 1
ATOM 752 N N . PHE A 1 90 ? -9.912 1.899 -7.248 1.00 94.44 90 PHE A N 1
ATOM 753 C CA . PHE A 1 90 ? -9.514 0.632 -7.867 1.00 94.44 90 PHE A CA 1
ATOM 754 C C . PHE A 1 90 ? -9.025 -0.408 -6.851 1.00 94.44 90 PHE A C 1
ATOM 756 O O . PHE A 1 90 ? -8.696 -1.526 -7.240 1.00 94.44 90 PHE A O 1
ATOM 763 N N . PHE A 1 91 ? -8.935 -0.048 -5.568 1.00 93.75 91 PHE A N 1
ATOM 764 C CA . PHE A 1 91 ? -8.558 -0.987 -4.516 1.00 93.75 91 PHE A CA 1
ATOM 765 C C . PHE A 1 91 ? -9.747 -1.885 -4.181 1.00 93.75 91 PHE A C 1
ATOM 767 O O . PHE A 1 91 ? -10.900 -1.450 -4.214 1.00 93.75 91 PHE A O 1
ATOM 774 N N . GLU A 1 92 ? -9.462 -3.127 -3.791 1.00 89.19 92 GLU A N 1
ATOM 775 C CA . GLU A 1 92 ? -10.497 -3.998 -3.244 1.00 89.19 92 GLU A CA 1
ATOM 776 C C . GLU A 1 92 ? -11.033 -3.414 -1.934 1.00 89.19 92 GLU A C 1
ATOM 778 O O . GLU A 1 92 ? -10.274 -3.092 -1.022 1.00 89.19 92 GLU A O 1
ATOM 783 N N . ASN A 1 93 ? -12.350 -3.286 -1.828 1.00 90.31 93 ASN A N 1
ATOM 784 C CA . ASN A 1 93 ? -13.010 -2.564 -0.744 1.00 90.31 93 ASN A CA 1
ATOM 785 C C . ASN A 1 93 ? -14.055 -3.428 -0.022 1.00 90.31 93 ASN A C 1
ATOM 787 O O . ASN A 1 93 ? -15.097 -2.943 0.412 1.00 90.31 93 ASN A O 1
ATOM 791 N N . HIS A 1 94 ? -13.770 -4.724 0.110 1.00 90.75 94 HIS A N 1
ATOM 792 C CA . HIS A 1 94 ? -14.625 -5.659 0.832 1.00 90.75 94 HIS A CA 1
ATOM 793 C C . HIS A 1 94 ? -14.297 -5.666 2.326 1.00 90.75 94 HIS A C 1
ATOM 795 O O . HIS A 1 94 ? -13.144 -5.831 2.716 1.00 90.75 94 HIS A O 1
ATOM 801 N N . VAL A 1 95 ? -15.334 -5.567 3.158 1.00 89.81 95 VAL A N 1
ATOM 802 C CA . VAL A 1 95 ? -15.254 -5.604 4.629 1.00 89.81 95 VAL A CA 1
ATOM 803 C C . VAL A 1 95 ? -14.491 -6.831 5.152 1.00 89.81 95 VAL A C 1
ATOM 805 O O . VAL A 1 95 ? -13.694 -6.724 6.078 1.00 89.81 95 VAL A O 1
ATOM 808 N N . THR A 1 96 ? -14.618 -7.974 4.473 1.00 91.12 96 THR A N 1
ATOM 809 C CA . THR A 1 96 ? -13.930 -9.232 4.808 1.00 91.12 96 THR A CA 1
ATOM 810 C C . THR A 1 96 ? -12.403 -9.158 4.700 1.00 91.12 96 THR A C 1
ATOM 812 O O . THR A 1 96 ? -11.722 -10.058 5.177 1.00 91.12 96 THR A O 1
ATOM 815 N N . LEU A 1 97 ? -11.851 -8.122 4.058 1.00 92.50 97 LEU A N 1
ATOM 816 C CA . LEU A 1 97 ? -10.405 -7.905 3.953 1.00 92.50 97 LEU A CA 1
ATOM 817 C C . LEU A 1 97 ? -9.818 -7.150 5.145 1.00 92.50 97 LEU A C 1
ATOM 819 O O . LEU A 1 97 ? -8.599 -7.147 5.284 1.00 92.50 97 LEU A O 1
ATOM 823 N N . LEU A 1 98 ? -10.638 -6.520 5.995 1.00 92.94 98 LEU A N 1
ATOM 824 C CA . LEU A 1 98 ? -10.142 -5.649 7.062 1.00 92.94 98 LEU A CA 1
ATOM 825 C C . LEU A 1 98 ? -9.210 -6.395 8.021 1.00 92.94 98 LEU A C 1
ATOM 827 O O . LEU A 1 98 ? -8.059 -5.998 8.187 1.00 92.94 98 LEU A O 1
ATOM 831 N N . GLN A 1 99 ? -9.694 -7.487 8.614 1.00 92.06 99 GLN A N 1
ATOM 832 C CA . GLN A 1 99 ? -8.923 -8.268 9.580 1.00 92.06 99 GLN A CA 1
ATOM 833 C C . GLN A 1 99 ? -7.663 -8.894 8.944 1.00 92.06 99 GLN A C 1
ATOM 835 O O . GLN A 1 99 ? -6.576 -8.662 9.478 1.00 92.06 99 GLN A O 1
ATOM 840 N N . PRO A 1 100 ? -7.736 -9.584 7.782 1.00 94.12 100 PRO A N 1
ATOM 841 C CA . PRO A 1 100 ? -6.536 -10.068 7.097 1.00 94.12 100 PRO A CA 1
ATOM 842 C C . PRO A 1 100 ? -5.514 -8.965 6.806 1.00 94.12 100 PRO A C 1
ATOM 844 O O . PRO A 1 100 ? -4.314 -9.171 6.979 1.00 94.12 100 PRO A O 1
ATOM 847 N N . LEU A 1 101 ? -5.972 -7.778 6.391 1.00 94.81 101 LEU A N 1
ATOM 848 C CA . LEU A 1 101 ? -5.082 -6.662 6.089 1.00 94.81 101 LEU A CA 1
ATOM 849 C C . LEU A 1 101 ? -4.400 -6.115 7.349 1.00 94.81 101 LEU A C 1
ATOM 851 O O . LEU A 1 101 ? -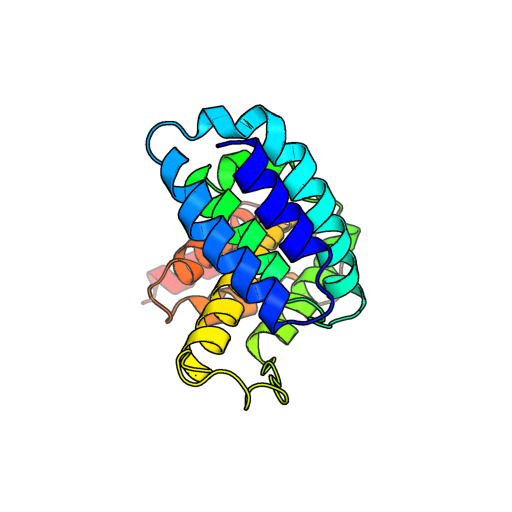3.203 -5.854 7.303 1.00 94.81 101 LEU A O 1
ATOM 855 N N . ILE A 1 102 ? -5.122 -5.963 8.464 1.00 93.75 102 ILE A N 1
ATOM 856 C CA . ILE A 1 102 ? -4.552 -5.539 9.756 1.00 93.75 102 ILE A CA 1
ATOM 857 C C . ILE A 1 102 ? -3.440 -6.499 10.181 1.00 93.75 102 ILE A C 1
ATOM 859 O O . ILE A 1 102 ? -2.323 -6.069 10.470 1.00 93.75 102 ILE A O 1
ATOM 863 N N . GLU A 1 103 ? -3.722 -7.801 10.154 1.00 92.12 103 GLU A N 1
ATOM 864 C CA . GLU A 1 103 ? -2.750 -8.837 10.510 1.00 92.12 103 GLU A CA 1
ATOM 865 C C . GLU A 1 103 ? -1.538 -8.820 9.572 1.00 92.12 103 GLU A C 1
ATOM 867 O O . GLU A 1 103 ? -0.401 -8.998 10.013 1.00 92.12 103 GLU A O 1
ATOM 872 N N . PHE A 1 104 ? -1.759 -8.560 8.282 1.00 94.00 104 PHE A N 1
ATOM 873 C CA . PHE A 1 104 ? -0.676 -8.475 7.314 1.00 94.00 104 PHE A CA 1
ATOM 874 C C . PHE A 1 104 ? 0.166 -7.199 7.462 1.00 94.00 104 PHE A C 1
ATOM 876 O O . PHE A 1 104 ? 1.379 -7.258 7.284 1.00 94.00 104 PHE A O 1
ATOM 883 N N . VAL A 1 105 ? -0.423 -6.062 7.854 1.00 93.19 105 VAL A N 1
ATOM 884 C CA . VAL A 1 105 ? 0.337 -4.847 8.212 1.00 93.19 105 VAL A CA 1
ATOM 885 C C . VAL A 1 105 ? 1.227 -5.124 9.426 1.00 93.19 105 VAL A C 1
ATOM 887 O O . VAL A 1 105 ? 2.404 -4.770 9.402 1.00 93.19 105 VAL A O 1
ATOM 890 N N . GLN A 1 106 ? 0.703 -5.793 10.459 1.00 91.38 106 GLN A N 1
ATOM 891 C CA . GLN A 1 106 ? 1.481 -6.173 11.648 1.00 91.38 106 GLN A CA 1
ATOM 892 C C . GLN A 1 106 ? 2.632 -7.118 11.287 1.00 91.38 106 GLN A C 1
ATOM 894 O O . GLN A 1 106 ? 3.775 -6.895 11.685 1.00 91.38 106 GLN A O 1
ATOM 899 N N . PHE A 1 107 ? 2.354 -8.139 10.470 1.00 89.38 107 PHE A N 1
ATOM 900 C CA . PHE A 1 107 ? 3.389 -9.013 9.924 1.00 89.38 107 PHE A CA 1
ATOM 901 C C . PHE A 1 107 ? 4.451 -8.198 9.177 1.00 89.38 107 PHE A C 1
ATOM 903 O O . PHE A 1 107 ? 5.635 -8.291 9.495 1.00 89.38 107 PHE A O 1
ATOM 910 N N . ALA A 1 108 ? 4.029 -7.325 8.260 1.00 87.31 108 ALA A N 1
ATOM 911 C CA . ALA A 1 108 ? 4.917 -6.496 7.459 1.00 87.31 108 ALA A CA 1
ATOM 912 C C . ALA A 1 108 ? 5.785 -5.552 8.299 1.00 87.31 108 ALA A C 1
ATOM 914 O O . ALA A 1 108 ? 6.872 -5.219 7.856 1.00 87.31 108 ALA A O 1
ATOM 915 N N . GLN A 1 109 ? 5.381 -5.126 9.499 1.00 83.38 109 GLN A N 1
ATOM 916 C CA . GLN A 1 109 ? 6.242 -4.324 10.386 1.00 83.38 109 GLN A CA 1
ATOM 917 C C . GLN A 1 109 ? 7.474 -5.090 10.878 1.00 83.38 109 GLN A C 1
ATOM 919 O O . GLN A 1 109 ? 8.529 -4.490 11.072 1.00 83.38 109 GLN A O 1
ATOM 924 N N . THR A 1 110 ? 7.335 -6.402 11.065 1.00 78.38 110 THR A N 1
ATOM 925 C CA . THR A 1 110 ? 8.369 -7.276 11.646 1.00 78.38 110 THR A CA 1
ATOM 926 C C . THR A 1 110 ? 9.054 -8.171 10.617 1.00 78.38 110 THR A C 1
ATOM 928 O O . THR A 1 110 ? 10.082 -8.775 10.913 1.00 78.38 110 THR A O 1
ATOM 931 N N . ALA A 1 111 ? 8.494 -8.267 9.410 1.00 70.94 111 ALA A N 1
ATOM 932 C CA . ALA A 1 111 ? 9.007 -9.126 8.362 1.00 70.94 111 ALA A CA 1
ATOM 933 C C . ALA A 1 111 ? 10.376 -8.632 7.872 1.00 70.94 111 ALA A C 1
ATOM 935 O O . ALA A 1 111 ? 10.499 -7.579 7.246 1.00 70.94 111 ALA A O 1
ATOM 936 N N . GLU A 1 112 ? 11.410 -9.436 8.106 1.00 66.94 112 GLU A N 1
ATOM 937 C CA . GLU A 1 112 ? 12.672 -9.311 7.391 1.00 66.94 112 GLU A CA 1
ATOM 938 C C . GLU A 1 112 ? 12.559 -10.064 6.065 1.00 66.94 112 GLU A C 1
ATOM 940 O O . GLU A 1 112 ? 12.348 -11.280 6.036 1.00 66.94 112 GLU A O 1
ATOM 945 N N . PHE A 1 113 ? 12.713 -9.360 4.942 1.00 66.75 113 PHE A N 1
ATOM 946 C CA . PHE A 1 113 ? 12.886 -10.036 3.663 1.00 66.75 113 PHE A CA 1
ATOM 947 C C . PHE A 1 113 ? 14.215 -10.780 3.690 1.00 66.75 113 PHE A C 1
ATOM 949 O O . PHE A 1 113 ? 15.282 -10.182 3.559 1.00 66.75 113 PHE A O 1
ATOM 956 N N . LYS A 1 114 ? 14.150 -12.099 3.842 1.00 58.59 114 LYS A N 1
ATOM 957 C CA . LYS A 1 114 ? 15.303 -12.968 3.644 1.00 58.59 114 LYS A CA 1
ATOM 958 C C . LYS A 1 114 ? 15.624 -13.022 2.157 1.00 58.59 114 LYS A C 1
ATOM 960 O O . LYS A 1 114 ? 15.158 -13.897 1.433 1.00 58.59 114 LYS A O 1
ATOM 965 N N . ILE A 1 115 ? 16.384 -12.041 1.679 1.00 60.62 115 ILE A N 1
ATOM 966 C CA . ILE A 1 115 ? 16.861 -12.024 0.299 1.00 60.62 115 ILE A CA 1
ATOM 967 C C . ILE A 1 115 ? 18.149 -12.867 0.230 1.00 60.62 115 ILE A C 1
ATOM 969 O O . ILE A 1 115 ? 19.251 -12.353 0.063 1.00 60.62 115 ILE A O 1
ATOM 973 N N . GLU A 1 116 ? 18.012 -14.179 0.447 1.00 54.53 116 GLU A N 1
ATOM 974 C CA . GLU A 1 116 ? 19.143 -15.112 0.625 1.00 54.53 116 GLU A CA 1
ATOM 975 C C . GLU A 1 116 ? 19.969 -15.339 -0.660 1.00 54.53 116 GLU A C 1
ATOM 977 O O . GLU A 1 116 ? 21.132 -15.736 -0.590 1.00 54.53 116 GLU A O 1
ATOM 982 N N . ASP A 1 117 ? 19.437 -14.986 -1.832 1.00 49.28 117 ASP A N 1
ATOM 983 C CA . ASP A 1 117 ? 20.062 -15.299 -3.127 1.00 49.28 117 ASP A CA 1
ATOM 984 C C . ASP A 1 117 ? 20.977 -14.186 -3.717 1.00 49.28 117 ASP A C 1
ATOM 986 O O . ASP A 1 117 ? 21.359 -14.259 -4.887 1.00 49.28 117 ASP A O 1
ATOM 990 N N . LEU A 1 118 ? 21.320 -13.117 -2.966 1.00 52.16 118 LEU A N 1
ATOM 991 C CA . LEU A 1 118 ? 21.742 -11.827 -3.575 1.00 52.16 118 LEU A CA 1
ATOM 992 C C . LEU A 1 118 ? 23.214 -11.727 -3.999 1.00 52.16 118 LEU A C 1
ATOM 994 O O . LEU A 1 118 ? 23.682 -10.668 -4.411 1.00 52.16 118 LEU A O 1
ATOM 998 N N . LYS A 1 119 ? 23.960 -12.833 -3.964 1.00 48.69 119 LYS A N 1
ATOM 999 C CA . LYS A 1 119 ? 25.423 -12.839 -4.158 1.00 48.69 119 LYS A CA 1
ATOM 1000 C C . LYS A 1 119 ? 25.905 -12.557 -5.592 1.00 48.69 119 LYS A C 1
ATOM 1002 O O . LYS A 1 119 ? 27.112 -12.546 -5.814 1.00 48.69 119 LYS A O 1
ATOM 1007 N N . SER A 1 120 ? 25.018 -12.347 -6.568 1.00 50.25 120 SER A N 1
ATOM 1008 C CA . SER A 1 120 ? 25.380 -12.314 -7.997 1.00 50.25 120 SER A CA 1
ATOM 1009 C C . SER A 1 120 ? 25.412 -10.931 -8.664 1.00 50.25 120 SER A C 1
ATOM 1011 O O . SER A 1 120 ? 25.840 -10.852 -9.813 1.00 50.25 120 SER A O 1
ATOM 1013 N N . PHE A 1 121 ? 25.048 -9.836 -7.985 1.00 49.66 121 PHE A N 1
ATOM 1014 C CA . PHE A 1 121 ? 25.150 -8.483 -8.556 1.00 49.66 121 PHE A CA 1
ATOM 1015 C C . PHE A 1 121 ? 26.071 -7.586 -7.725 1.00 49.66 121 PHE A C 1
ATOM 1017 O O . PHE A 1 121 ? 25.773 -7.242 -6.589 1.00 49.66 121 PHE A O 1
ATOM 1024 N N . GLN A 1 122 ? 27.192 -7.174 -8.320 1.00 54.84 122 GLN A N 1
ATOM 1025 C CA . GLN A 1 122 ? 28.247 -6.386 -7.669 1.00 54.84 122 GLN A CA 1
ATOM 1026 C C . GLN A 1 122 ? 27.914 -4.887 -7.478 1.00 54.84 122 GLN A C 1
ATOM 1028 O O . GLN A 1 122 ? 28.799 -4.126 -7.102 1.00 54.84 122 GLN A O 1
ATOM 1033 N N . SER A 1 123 ? 26.681 -4.428 -7.733 1.00 60.22 123 SER A N 1
ATOM 1034 C CA . SER A 1 123 ? 26.379 -2.984 -7.809 1.00 60.22 123 SER A CA 1
ATOM 1035 C C . SER A 1 123 ? 25.154 -2.484 -7.038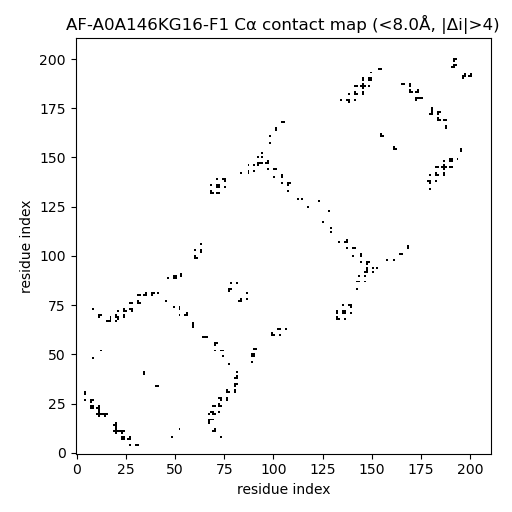 1.00 60.22 123 SER A C 1
ATOM 1037 O O . SER A 1 123 ? 24.972 -1.270 -6.962 1.00 60.22 123 SER A O 1
ATOM 1039 N N . ILE A 1 124 ? 24.320 -3.356 -6.460 1.00 66.06 124 ILE A N 1
ATOM 1040 C CA . ILE A 1 124 ? 23.139 -2.930 -5.691 1.00 66.06 124 ILE A CA 1
ATOM 1041 C C . ILE A 1 124 ? 23.374 -3.232 -4.215 1.00 66.06 124 ILE A C 1
ATOM 1043 O O . ILE A 1 124 ? 23.573 -4.383 -3.835 1.00 66.06 124 ILE A O 1
ATOM 1047 N N . ASP A 1 125 ? 23.318 -2.192 -3.384 1.00 75.44 125 ASP A N 1
ATOM 1048 C CA . ASP A 1 125 ? 23.291 -2.347 -1.935 1.00 75.44 125 ASP A CA 1
ATOM 1049 C C . ASP A 1 125 ? 22.002 -3.080 -1.529 1.00 75.44 125 ASP A C 1
ATOM 1051 O O . ASP A 1 125 ? 20.889 -2.556 -1.639 1.00 75.44 125 ASP A O 1
ATOM 1055 N N . ILE A 1 126 ? 22.173 -4.323 -1.083 1.00 76.25 126 ILE A N 1
ATOM 1056 C CA . ILE A 1 126 ? 21.115 -5.233 -0.636 1.00 76.25 126 ILE A CA 1
ATOM 1057 C C . ILE A 1 126 ? 20.272 -4.590 0.469 1.00 76.25 126 ILE A C 1
ATOM 1059 O O . ILE A 1 126 ? 19.043 -4.672 0.445 1.00 76.25 126 ILE A O 1
ATOM 1063 N N . THR A 1 127 ? 20.933 -3.913 1.407 1.00 80.38 127 THR A N 1
ATOM 1064 C CA . THR A 1 127 ? 20.300 -3.272 2.563 1.00 80.38 127 THR A CA 1
ATOM 1065 C C . THR A 1 127 ? 19.399 -2.133 2.108 1.00 80.38 127 THR A C 1
ATOM 1067 O O . THR A 1 127 ? 18.270 -1.978 2.587 1.00 80.38 127 THR A O 1
ATOM 1070 N N . LEU A 1 128 ? 19.876 -1.355 1.133 1.00 82.19 128 LEU A N 1
ATOM 1071 C CA . LEU A 1 128 ? 19.109 -0.271 0.533 1.00 82.19 128 LEU A CA 1
ATOM 1072 C C . LEU A 1 128 ? 17.893 -0.807 -0.231 1.00 82.19 128 LEU A C 1
ATOM 1074 O O . LEU A 1 128 ? 16.788 -0.291 -0.057 1.00 82.19 128 LEU A O 1
ATOM 1078 N N . LEU A 1 129 ? 18.072 -1.860 -1.036 1.00 82.56 129 LEU A N 1
ATOM 1079 C CA . LEU A 1 129 ? 16.972 -2.496 -1.764 1.00 82.56 129 LEU A CA 1
ATOM 1080 C C . LEU A 1 129 ? 15.910 -3.040 -0.802 1.00 82.56 129 LEU A C 1
ATOM 1082 O O . LEU A 1 129 ? 14.722 -2.793 -1.003 1.00 82.56 129 LEU A O 1
ATOM 1086 N N . GLN A 1 130 ? 16.327 -3.730 0.260 1.00 83.88 130 GLN A N 1
ATOM 1087 C CA . GLN A 1 130 ? 15.427 -4.270 1.275 1.00 83.88 130 GLN A CA 1
ATOM 1088 C C . GLN A 1 130 ? 14.633 -3.160 1.969 1.00 83.88 130 GLN A C 1
ATOM 1090 O O . GLN A 1 130 ? 13.407 -3.238 2.045 1.00 83.88 130 GLN A O 1
ATOM 1095 N N . SER A 1 131 ? 15.312 -2.098 2.408 1.00 86.38 131 SER A N 1
ATOM 1096 C CA . SER A 1 131 ? 14.675 -0.938 3.046 1.00 86.38 131 SER A CA 1
ATOM 1097 C C . SER A 1 131 ? 13.657 -0.272 2.119 1.00 86.38 131 SER A C 1
ATOM 1099 O O . SER A 1 131 ? 12.568 0.124 2.535 1.00 86.38 131 SER A O 1
ATOM 1101 N N . HIS A 1 132 ? 13.988 -0.186 0.833 1.00 88.50 132 HIS A N 1
ATOM 1102 C CA . HIS A 1 132 ? 13.128 0.398 -0.181 1.00 88.50 132 HIS A CA 1
ATOM 1103 C C . HIS A 1 132 ? 11.889 -0.464 -0.474 1.00 88.50 132 HIS A C 1
ATOM 1105 O O . HIS A 1 132 ? 10.777 0.064 -0.528 1.00 88.50 132 HIS A O 1
ATOM 1111 N N . LEU A 1 133 ? 12.047 -1.785 -0.608 1.00 90.12 133 LEU A N 1
ATOM 1112 C CA . LEU A 1 133 ? 10.923 -2.718 -0.754 1.00 90.12 133 LEU A CA 1
ATOM 1113 C C . LEU A 1 133 ? 10.005 -2.677 0.473 1.00 90.12 133 LEU A C 1
ATOM 1115 O O . LEU A 1 133 ? 8.786 -2.609 0.325 1.00 90.12 133 LEU A O 1
ATOM 1119 N N . GLN A 1 134 ? 10.593 -2.637 1.669 1.00 91.06 134 GLN A N 1
ATOM 1120 C CA . GLN A 1 134 ? 9.871 -2.560 2.937 1.00 91.06 134 GLN A CA 1
ATOM 1121 C C . GLN A 1 134 ? 9.026 -1.296 3.043 1.00 91.06 134 GLN A C 1
ATOM 1123 O O . GLN A 1 134 ? 7.835 -1.358 3.346 1.00 91.06 134 GLN A O 1
ATOM 1128 N N . PHE A 1 135 ? 9.617 -0.149 2.719 1.00 93.25 135 PHE A N 1
ATOM 1129 C CA . PHE A 1 135 ? 8.900 1.117 2.691 1.00 93.25 135 PHE A CA 1
ATOM 1130 C C . PHE A 1 135 ? 7.706 1.075 1.726 1.00 93.25 135 PHE A C 1
ATOM 1132 O O . PHE A 1 135 ? 6.599 1.478 2.085 1.00 93.25 135 PHE A O 1
ATOM 1139 N N . ARG A 1 136 ? 7.906 0.566 0.501 1.00 95.06 136 ARG A N 1
ATOM 1140 C CA . ARG A 1 136 ? 6.846 0.517 -0.518 1.00 95.06 136 ARG A CA 1
ATOM 1141 C C . ARG A 1 136 ? 5.732 -0.465 -0.146 1.00 95.06 136 ARG A C 1
ATOM 1143 O O . ARG A 1 136 ? 4.565 -0.124 -0.328 1.00 95.06 136 ARG A O 1
ATOM 1150 N N . LEU A 1 137 ? 6.072 -1.620 0.436 1.00 94.94 137 LEU A N 1
ATOM 115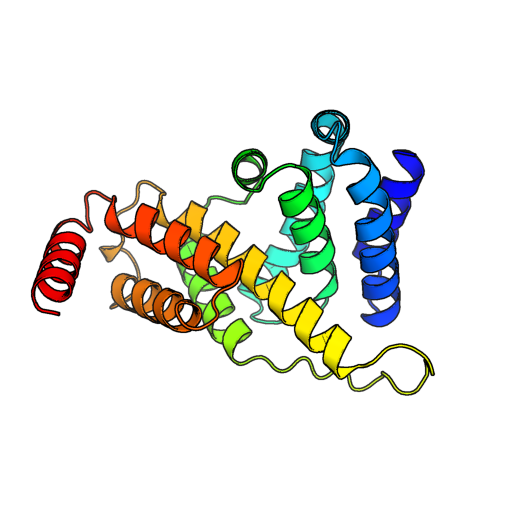1 C CA . LEU A 1 137 ? 5.109 -2.554 1.032 1.00 94.94 137 LEU A CA 1
ATOM 1152 C C . LEU A 1 137 ? 4.231 -1.836 2.061 1.00 94.94 137 LEU A C 1
ATOM 1154 O O . LEU A 1 137 ? 3.014 -1.767 1.897 1.00 94.94 137 LEU A O 1
ATOM 1158 N N . GLN A 1 138 ? 4.850 -1.249 3.086 1.00 94.38 138 GLN A N 1
ATOM 1159 C CA . GLN A 1 138 ? 4.133 -0.596 4.182 1.00 94.38 138 GLN A CA 1
ATOM 1160 C C . GLN A 1 138 ? 3.249 0.554 3.686 1.00 94.38 138 GLN A C 1
ATOM 1162 O O . GLN A 1 138 ? 2.102 0.678 4.113 1.00 94.38 138 GLN A O 1
ATOM 1167 N N . PHE A 1 139 ? 3.737 1.358 2.737 1.00 96.25 139 PHE A N 1
ATOM 1168 C CA . PHE A 1 139 ? 2.962 2.456 2.160 1.00 96.25 139 PHE A CA 1
ATOM 1169 C C . PHE A 1 139 ? 1.687 1.960 1.469 1.00 96.25 139 PHE A C 1
ATOM 1171 O O . PHE A 1 139 ? 0.606 2.514 1.683 1.00 96.25 139 PHE A O 1
ATOM 1178 N N . VAL A 1 140 ? 1.797 0.912 0.648 1.00 97.19 140 VAL A N 1
ATOM 1179 C CA . VAL A 1 140 ? 0.654 0.344 -0.079 1.00 97.19 140 VAL A CA 1
ATOM 1180 C C . VAL A 1 140 ? -0.357 -0.267 0.888 1.00 97.19 140 VAL A C 1
ATOM 1182 O O . VAL A 1 140 ? -1.555 -0.022 0.735 1.00 97.19 140 VAL A O 1
ATOM 1185 N N . LEU A 1 141 ? 0.103 -0.992 1.912 1.00 96.31 141 LEU A N 1
ATOM 1186 C CA . LEU A 1 141 ? -0.788 -1.589 2.908 1.00 96.31 141 LEU A CA 1
ATOM 1187 C C . LEU A 1 141 ? -1.522 -0.530 3.740 1.00 96.31 141 LEU A C 1
ATOM 1189 O O . LEU A 1 141 ? -2.734 -0.634 3.915 1.00 96.31 141 LEU A O 1
ATOM 1193 N N . LEU A 1 142 ? -0.833 0.528 4.184 1.00 96.50 142 LEU A N 1
ATOM 1194 C CA . LEU A 1 142 ? -1.477 1.652 4.878 1.00 96.50 142 LEU A CA 1
ATOM 1195 C C . LEU A 1 142 ? -2.475 2.381 3.970 1.00 96.50 142 LEU A C 1
ATOM 1197 O O . LEU A 1 142 ? -3.558 2.756 4.416 1.00 96.50 142 LEU A O 1
ATOM 1201 N N . THR A 1 143 ? -2.150 2.537 2.683 1.00 97.06 143 THR A N 1
ATOM 1202 C CA . THR A 1 143 ? -3.077 3.120 1.702 1.00 97.06 143 THR A CA 1
ATOM 1203 C C . THR A 1 143 ? -4.345 2.274 1.587 1.00 97.06 143 THR A C 1
ATOM 1205 O O . THR A 1 143 ? -5.450 2.816 1.625 1.00 97.06 143 THR A O 1
ATOM 1208 N N . HIS A 1 144 ? -4.206 0.948 1.503 1.00 96.88 144 HIS A N 1
ATOM 1209 C CA . HIS A 1 144 ? -5.342 0.026 1.446 1.00 96.88 144 HIS A CA 1
ATOM 1210 C C . HIS A 1 144 ? -6.162 0.071 2.739 1.00 96.88 144 HIS A C 1
ATOM 1212 O O . HIS A 1 144 ? -7.387 0.189 2.692 1.00 96.88 144 HIS A O 1
ATOM 1218 N N . LEU A 1 145 ? -5.494 0.094 3.893 1.00 96.19 145 LEU A N 1
ATOM 1219 C CA . LEU A 1 145 ? -6.156 0.173 5.191 1.00 96.19 145 LEU A CA 1
ATOM 1220 C C . LEU A 1 145 ? -6.959 1.470 5.322 1.00 96.19 145 LEU A C 1
ATOM 1222 O O . LEU A 1 145 ? -8.095 1.429 5.785 1.00 96.19 145 LEU A O 1
ATOM 1226 N N . SER A 1 146 ? -6.435 2.595 4.819 1.00 95.75 146 SER A N 1
A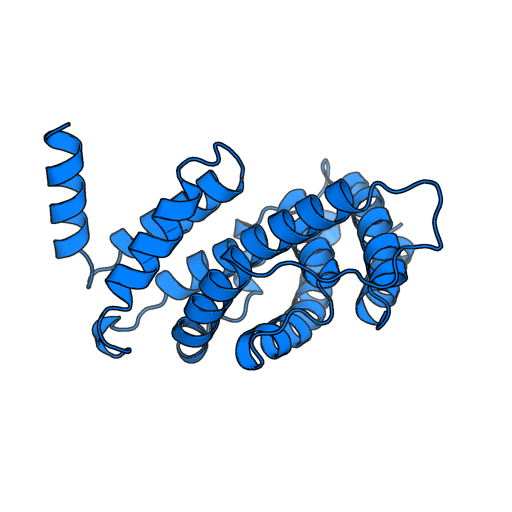TOM 1227 C CA . SER A 1 146 ? -7.138 3.888 4.830 1.00 95.75 146 SER A CA 1
ATOM 1228 C C . SER A 1 146 ? -8.479 3.844 4.085 1.00 95.75 146 SER A C 1
ATOM 1230 O O . SER A 1 146 ? -9.394 4.608 4.392 1.00 95.75 146 SER A O 1
ATOM 1232 N N . LEU A 1 147 ? -8.630 2.950 3.105 1.00 95.00 147 LEU A N 1
ATOM 1233 C CA . LEU A 1 147 ? -9.906 2.728 2.435 1.00 95.00 147 LEU A CA 1
ATOM 1234 C C . LEU A 1 147 ? -10.840 1.867 3.283 1.00 95.00 147 LEU A C 1
ATOM 1236 O O . LEU A 1 147 ? -11.997 2.238 3.470 1.00 95.00 147 LEU A O 1
ATOM 1240 N N . LEU A 1 148 ? -10.346 0.736 3.795 1.00 94.12 148 LEU A N 1
ATOM 1241 C CA . LEU A 1 148 ? -11.183 -0.232 4.505 1.00 94.12 148 LEU A CA 1
ATOM 1242 C C . LEU A 1 148 ? -11.752 0.337 5.806 1.00 94.12 148 LEU A C 1
ATOM 1244 O O . LEU A 1 148 ? -12.924 0.112 6.096 1.00 94.12 148 LEU A O 1
ATOM 1248 N N . VAL A 1 149 ? -10.979 1.143 6.540 1.00 92.56 149 VAL A N 1
ATOM 1249 C CA . VAL A 1 149 ? -11.461 1.785 7.775 1.00 92.56 149 VAL A CA 1
ATOM 1250 C C . VAL A 1 149 ? -12.574 2.808 7.530 1.00 92.56 149 VAL A C 1
ATOM 1252 O O . VAL A 1 149 ? -13.247 3.199 8.473 1.00 92.56 149 VAL A O 1
ATOM 1255 N N . LEU A 1 150 ? -12.813 3.248 6.292 1.00 90.94 150 LEU A N 1
ATOM 1256 C CA . LEU A 1 150 ? -13.889 4.193 5.971 1.00 90.94 150 LEU A CA 1
ATOM 1257 C C . LEU A 1 150 ? -15.202 3.497 5.575 1.00 90.94 150 LEU A C 1
ATOM 1259 O O . LEU A 1 150 ? -16.231 4.156 5.438 1.00 90.94 150 LEU A O 1
ATOM 1263 N N . LEU A 1 151 ? -15.190 2.180 5.356 1.00 90.06 151 LEU A N 1
ATOM 1264 C CA . LEU A 1 151 ? -16.370 1.478 4.856 1.00 90.06 151 LEU A CA 1
ATOM 1265 C C . LEU A 1 151 ? -17.520 1.481 5.882 1.00 90.06 151 LEU A C 1
ATOM 1267 O O . LEU A 1 151 ? -17.272 1.418 7.091 1.00 90.06 151 LEU A O 1
ATOM 1271 N N . PRO A 1 152 ? -18.782 1.518 5.410 1.00 87.75 152 PRO A N 1
ATOM 1272 C CA . PRO A 1 152 ? -19.964 1.613 6.261 1.00 87.75 152 PRO A CA 1
ATOM 1273 C C . PRO A 1 152 ? -20.342 0.242 6.846 1.00 87.75 152 PRO A C 1
ATOM 1275 O O . PRO A 1 152 ? -21.300 -0.393 6.417 1.00 87.75 152 PRO A O 1
ATOM 1278 N N . PHE A 1 153 ? -19.566 -0.224 7.817 1.00 86.12 153 PHE A N 1
ATOM 1279 C CA . PHE A 1 153 ? -19.859 -1.386 8.664 1.00 86.12 153 PHE A CA 1
ATOM 1280 C C . PHE A 1 153 ? -19.736 -0.978 10.136 1.00 86.12 153 PHE A C 1
ATOM 1282 O O . PHE A 1 153 ? -19.211 0.101 10.398 1.00 86.12 153 PHE A O 1
ATOM 1289 N N . ASN A 1 154 ? -20.177 -1.804 11.084 1.00 85.25 154 ASN A N 1
ATOM 1290 C CA . ASN A 1 154 ? -19.874 -1.592 12.500 1.00 85.25 154 ASN A CA 1
ATOM 1291 C C . ASN A 1 154 ? -18.561 -2.303 12.846 1.00 85.25 154 ASN A C 1
ATOM 1293 O O . ASN A 1 154 ? -18.424 -3.497 12.586 1.00 85.25 154 ASN A O 1
ATOM 1297 N N . ILE A 1 155 ? -17.560 -1.578 13.351 1.00 84.19 155 ILE A N 1
ATOM 1298 C CA . ILE A 1 155 ? -16.258 -2.198 13.626 1.00 84.19 155 ILE A CA 1
ATOM 1299 C C . ILE A 1 155 ? -16.311 -3.195 14.784 1.00 84.19 155 ILE A C 1
ATOM 1301 O O . ILE A 1 155 ? -15.499 -4.116 14.823 1.00 84.19 155 ILE A O 1
ATOM 1305 N N . ASP A 1 156 ? -17.301 -3.051 15.663 1.00 79.50 156 ASP A N 1
ATOM 1306 C CA . ASP A 1 156 ? -17.531 -3.960 16.785 1.00 79.50 156 ASP A CA 1
ATOM 1307 C C . ASP A 1 156 ? -18.030 -5.344 16.328 1.00 79.50 156 ASP A C 1
ATOM 1309 O O . ASP A 1 156 ? -18.054 -6.280 17.121 1.00 79.50 156 ASP A O 1
ATOM 1313 N N . ASP A 1 157 ? -18.394 -5.499 15.046 1.00 82.94 157 ASP A N 1
ATOM 1314 C CA . ASP A 1 157 ? -18.763 -6.794 14.456 1.00 82.94 157 ASP A CA 1
ATOM 1315 C C . ASP A 1 157 ? -17.530 -7.679 14.156 1.00 82.94 157 ASP A C 1
ATOM 1317 O O . ASP A 1 157 ? -17.672 -8.837 13.754 1.00 82.94 157 ASP A O 1
ATOM 1321 N N . PHE A 1 158 ? -16.317 -7.137 14.303 1.00 82.75 158 PHE A N 1
ATOM 1322 C CA . PHE A 1 158 ? -15.053 -7.854 14.130 1.00 82.75 158 PHE A CA 1
ATOM 1323 C C . PHE A 1 158 ? -14.473 -8.321 15.474 1.00 82.75 158 PHE A C 1
ATOM 1325 O O . PHE A 1 158 ? -15.015 -8.028 16.534 1.00 82.75 158 PHE A O 1
ATOM 1332 N N . ASP A 1 159 ? -13.355 -9.058 15.428 1.00 76.19 159 ASP A N 1
ATOM 1333 C CA . ASP A 1 159 ? -12.638 -9.540 16.614 1.00 76.19 159 ASP A CA 1
ATOM 1334 C C . ASP A 1 159 ? -12.491 -8.474 17.713 1.00 76.19 159 ASP A C 1
ATOM 1336 O O . ASP A 1 159 ? -12.275 -7.286 17.446 1.00 76.19 159 ASP A O 1
ATOM 1340 N N . GLU A 1 160 ? -12.479 -8.921 18.971 1.00 76.00 160 GLU A N 1
ATOM 1341 C CA . GLU A 1 160 ? -12.206 -8.039 20.103 1.00 76.00 160 GLU A CA 1
ATOM 1342 C C . GLU A 1 160 ? -10.915 -7.231 19.865 1.00 76.00 160 GLU A C 1
ATOM 1344 O O . GLU A 1 160 ? -9.851 -7.768 19.530 1.00 76.00 160 GLU A O 1
ATOM 1349 N N . ASN A 1 161 ? -11.011 -5.914 20.070 1.00 84.00 161 ASN A N 1
ATOM 1350 C CA . ASN A 1 161 ? -9.919 -4.940 19.974 1.00 84.00 161 ASN A CA 1
ATOM 1351 C C . ASN A 1 161 ? -9.454 -4.540 18.561 1.00 84.00 161 ASN A C 1
ATOM 1353 O O . ASN A 1 161 ? -8.386 -3.937 18.450 1.00 84.00 161 ASN A O 1
ATOM 1357 N N . VAL A 1 162 ? -10.211 -4.792 17.482 1.00 87.56 162 VAL A N 1
ATOM 1358 C CA . VAL A 1 162 ? -9.851 -4.289 16.131 1.00 87.56 162 VAL A CA 1
ATOM 1359 C C . VAL A 1 162 ? -9.562 -2.783 16.132 1.00 87.56 162 VAL A C 1
ATOM 1361 O O . VAL A 1 162 ? -8.547 -2.353 15.581 1.00 87.56 162 VAL A O 1
ATOM 1364 N N . SER A 1 163 ? -10.390 -1.989 16.814 1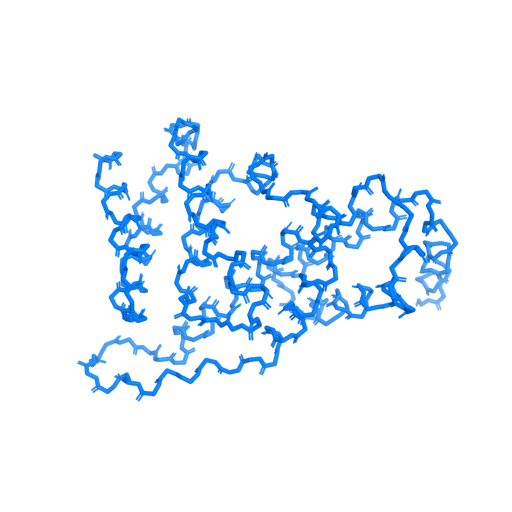.00 88.12 163 SER A N 1
ATOM 1365 C CA . SER A 1 163 ? -10.186 -0.543 16.961 1.00 88.12 163 SER A CA 1
ATOM 1366 C C . SER A 1 163 ? -8.831 -0.204 17.581 1.00 88.12 163 SER A C 1
ATOM 1368 O O . SER A 1 163 ? -8.086 0.611 17.037 1.00 88.12 163 SER A O 1
ATOM 1370 N N . GLN A 1 164 ? -8.467 -0.881 18.673 1.00 87.44 164 GLN A N 1
ATOM 1371 C CA . GLN A 1 164 ? -7.178 -0.675 19.332 1.00 87.44 164 GLN A CA 1
ATOM 1372 C C . GLN A 1 164 ? -6.016 -1.129 18.440 1.00 87.44 164 GLN A C 1
ATOM 1374 O O . GLN A 1 164 ? -5.039 -0.399 18.302 1.00 87.44 164 GLN A O 1
ATOM 1379 N N . LYS A 1 165 ? -6.146 -2.271 17.749 1.00 90.44 165 LYS A N 1
ATOM 1380 C CA . LYS A 1 165 ? -5.130 -2.764 16.802 1.00 90.44 165 LYS A CA 1
ATOM 1381 C C . LYS A 1 165 ? -4.838 -1.744 15.697 1.00 90.44 165 LYS A C 1
ATOM 1383 O O . LYS A 1 165 ? -3.675 -1.543 15.359 1.00 90.44 165 LYS A O 1
ATOM 1388 N N . ILE A 1 166 ? -5.864 -1.091 15.139 1.00 91.50 166 ILE A N 1
ATOM 1389 C CA . ILE A 1 166 ? -5.694 -0.042 14.115 1.00 91.50 166 ILE A CA 1
ATOM 1390 C C . ILE A 1 166 ? -4.948 1.163 14.692 1.00 91.50 166 ILE A C 1
ATOM 1392 O O . ILE A 1 166 ? -4.038 1.693 14.050 1.00 91.50 166 ILE A O 1
ATOM 1396 N N . VAL A 1 167 ? -5.324 1.592 15.898 1.00 89.94 167 VAL A N 1
ATOM 1397 C CA . VAL A 1 167 ? -4.672 2.705 16.593 1.00 89.94 167 VAL A CA 1
ATOM 1398 C C . VAL A 1 167 ? -3.194 2.390 16.820 1.00 89.94 167 VAL A C 1
ATOM 1400 O O . VAL A 1 167 ? -2.337 3.143 16.353 1.00 89.94 167 VAL A O 1
ATOM 1403 N N . ASP A 1 168 ? -2.889 1.255 17.446 1.00 90.00 168 ASP A N 1
ATOM 1404 C CA . ASP A 1 168 ? -1.521 0.822 17.743 1.00 90.00 168 ASP A CA 1
ATOM 1405 C C . ASP A 1 168 ? -0.676 0.731 16.468 1.00 90.00 168 ASP A C 1
ATOM 1407 O O . ASP A 1 168 ? 0.438 1.257 16.415 1.00 90.00 168 ASP A O 1
ATOM 1411 N N . LEU A 1 169 ? -1.243 0.150 15.402 1.00 90.81 169 LEU A N 1
ATOM 1412 C CA . LEU A 1 169 ? -0.611 0.071 14.087 1.00 90.81 169 LEU A CA 1
ATOM 1413 C C . LEU A 1 169 ? -0.192 1.442 13.557 1.00 90.81 169 LEU A C 1
ATOM 1415 O O . LEU A 1 169 ? 0.939 1.600 13.101 1.00 90.81 169 LEU A O 1
ATOM 1419 N N . VAL A 1 170 ? -1.081 2.437 13.611 1.00 90.38 170 VAL A N 1
ATOM 1420 C CA . VAL A 1 170 ? -0.778 3.796 13.140 1.00 90.38 170 VAL A CA 1
ATOM 1421 C C . VAL A 1 170 ? 0.288 4.462 14.009 1.00 90.38 170 VAL A C 1
ATOM 1423 O O . VAL A 1 170 ? 1.178 5.136 13.480 1.00 90.38 170 VAL A O 1
ATOM 1426 N N . TYR A 1 171 ? 0.230 4.273 15.328 1.00 88.94 171 TYR A N 1
ATOM 1427 C CA . TYR A 1 171 ? 1.171 4.899 16.257 1.00 88.94 171 TYR A CA 1
ATOM 1428 C C . TYR A 1 171 ? 2.624 4.463 16.018 1.00 88.94 171 TYR A C 1
ATOM 1430 O O . TYR A 1 171 ? 3.520 5.298 16.155 1.00 88.94 171 TYR A O 1
ATOM 1438 N N . VAL A 1 172 ? 2.862 3.233 15.545 1.00 88.69 172 VAL A N 1
ATOM 1439 C CA . VAL A 1 172 ? 4.203 2.766 15.129 1.00 88.69 172 VAL A CA 1
ATOM 1440 C C . VAL A 1 172 ? 4.820 3.661 14.043 1.00 88.69 172 VAL A C 1
ATOM 1442 O O . VAL A 1 172 ? 6.023 3.913 14.053 1.00 88.69 172 VAL A O 1
ATOM 1445 N N . TYR A 1 173 ? 4.014 4.193 13.121 1.00 88.31 173 TYR A N 1
ATOM 1446 C CA . TYR A 1 173 ? 4.497 5.005 11.997 1.00 88.31 173 TYR A CA 1
ATOM 1447 C C . TYR A 1 173 ? 4.627 6.504 12.319 1.00 88.31 173 TYR A C 1
ATOM 1449 O O . TYR A 1 173 ? 5.158 7.263 11.497 1.00 88.31 173 TYR A O 1
ATOM 1457 N N . LYS A 1 174 ? 4.176 6.967 13.496 1.00 82.12 174 LYS A N 1
ATOM 1458 C CA . LYS A 1 174 ? 4.208 8.399 13.855 1.00 82.12 174 LYS A CA 1
ATOM 1459 C C . LYS A 1 174 ? 5.625 8.961 13.992 1.00 82.12 174 LYS A C 1
ATOM 1461 O O . LYS A 1 174 ? 5.844 10.121 13.660 1.00 82.12 174 LYS A O 1
ATOM 1466 N N . SER A 1 175 ? 6.586 8.154 14.435 1.00 78.25 175 SER A N 1
ATOM 1467 C CA . SER A 1 175 ? 7.974 8.586 14.656 1.00 78.25 175 SER A CA 1
ATOM 1468 C C . SER A 1 175 ? 8.835 8.612 13.386 1.00 78.25 175 SER A C 1
ATOM 1470 O O . SER A 1 175 ? 9.953 9.117 13.422 1.00 78.25 175 SER A O 1
ATOM 1472 N N . MET A 1 176 ? 8.336 8.100 12.254 1.00 81.06 176 MET A N 1
ATOM 1473 C CA . MET A 1 176 ? 9.141 7.912 11.037 1.00 81.06 176 MET A CA 1
ATOM 1474 C C . MET A 1 176 ? 9.369 9.189 10.207 1.00 81.06 176 MET A C 1
ATOM 1476 O O . MET A 1 176 ? 10.222 9.185 9.322 1.00 81.06 176 MET A O 1
ATOM 1480 N N . ASN A 1 177 ? 8.611 10.263 10.467 1.00 82.12 177 ASN A N 1
ATOM 1481 C CA . ASN A 1 177 ? 8.679 11.570 9.792 1.00 82.12 177 ASN A CA 1
ATOM 1482 C C . ASN A 1 177 ? 8.830 11.496 8.253 1.00 82.12 177 ASN A C 1
ATOM 1484 O O . ASN A 1 177 ? 9.653 12.185 7.649 1.00 82.12 177 ASN A O 1
ATOM 1488 N N . ASN A 1 178 ? 8.057 10.621 7.605 1.00 91.06 178 ASN A N 1
ATOM 1489 C CA . ASN A 1 178 ? 8.117 10.390 6.158 1.00 91.06 178 ASN A CA 1
ATOM 1490 C C . ASN A 1 178 ? 6.709 10.132 5.570 1.00 91.06 178 ASN A C 1
ATOM 1492 O O . ASN A 1 178 ? 5.695 10.337 6.242 1.00 91.06 178 ASN A O 1
ATOM 1496 N N . LYS A 1 179 ? 6.609 9.685 4.306 1.00 92.81 179 LYS A N 1
ATOM 1497 C CA . LYS A 1 179 ? 5.299 9.416 3.672 1.00 92.81 179 LYS A CA 1
ATOM 1498 C C . LYS A 1 179 ? 4.478 8.332 4.392 1.00 92.81 179 LYS A C 1
ATOM 1500 O O . LYS A 1 179 ? 3.255 8.353 4.281 1.00 92.81 179 LYS A O 1
ATOM 1505 N N . LEU A 1 180 ? 5.103 7.420 5.145 1.00 94.19 180 LEU A N 1
ATOM 1506 C CA . LEU A 1 180 ? 4.381 6.445 5.972 1.00 94.19 180 LEU A CA 1
ATOM 1507 C C . LEU A 1 180 ? 3.659 7.139 7.123 1.00 94.19 180 LEU A C 1
ATOM 1509 O O . LEU A 1 180 ? 2.501 6.829 7.369 1.00 94.19 180 LEU A O 1
ATOM 1513 N N . THR A 1 181 ? 4.282 8.135 7.759 1.00 93.75 181 THR A N 1
ATOM 1514 C CA . THR A 1 181 ? 3.626 8.963 8.784 1.00 93.75 181 THR A CA 1
ATOM 1515 C C . THR A 1 181 ? 2.404 9.685 8.217 1.00 93.75 181 THR A C 1
ATOM 1517 O O . THR A 1 181 ? 1.346 9.700 8.841 1.00 93.75 181 THR A O 1
ATOM 1520 N N . GLN A 1 182 ? 2.514 10.238 7.005 1.00 93.06 182 GLN A N 1
ATOM 1521 C CA . GLN A 1 182 ? 1.384 10.888 6.331 1.00 93.06 182 GLN A CA 1
ATOM 1522 C C . GLN A 1 182 ? 0.245 9.901 6.052 1.00 93.06 182 GLN A C 1
ATOM 1524 O O . GLN A 1 182 ? -0.912 10.207 6.332 1.00 93.06 182 GLN A O 1
ATOM 1529 N N . MET A 1 183 ? 0.564 8.708 5.543 1.00 95.25 183 MET A N 1
ATOM 1530 C CA . MET A 1 183 ? -0.449 7.695 5.250 1.00 95.25 183 MET A CA 1
ATOM 1531 C C . MET A 1 183 ? -1.079 7.121 6.524 1.00 95.25 183 MET A C 1
ATOM 1533 O O . MET A 1 183 ? -2.284 6.903 6.572 1.00 95.25 183 MET A O 1
ATOM 1537 N N . ALA A 1 184 ? -0.296 6.937 7.585 1.00 94.50 184 ALA A N 1
ATOM 1538 C CA . ALA A 1 184 ? -0.799 6.500 8.880 1.00 94.50 184 ALA A CA 1
ATOM 1539 C C . ALA A 1 184 ? -1.756 7.544 9.488 1.00 94.50 184 ALA A C 1
ATOM 1541 O O . ALA A 1 184 ? -2.818 7.191 9.997 1.00 94.50 184 ALA A O 1
ATOM 1542 N N . ASN A 1 185 ? -1.451 8.838 9.341 1.00 92.62 185 ASN A N 1
ATOM 1543 C CA . ASN A 1 185 ? -2.374 9.912 9.713 1.00 92.62 185 ASN A CA 1
ATOM 1544 C C . ASN A 1 185 ? -3.661 9.897 8.872 1.00 92.62 185 ASN A C 1
ATOM 1546 O O . ASN A 1 185 ? -4.728 10.155 9.417 1.00 92.62 185 ASN A O 1
ATOM 1550 N N . GLU A 1 186 ? -3.594 9.570 7.577 1.00 94.75 186 GLU A N 1
ATOM 1551 C CA . GLU A 1 186 ? -4.788 9.405 6.731 1.00 94.75 186 GLU A CA 1
ATOM 1552 C C . GLU A 1 186 ? -5.654 8.221 7.207 1.00 94.75 186 GLU A C 1
ATOM 1554 O O . GLU A 1 186 ? -6.874 8.365 7.294 1.00 94.75 186 GLU A O 1
ATOM 1559 N N . VAL A 1 187 ? -5.046 7.084 7.582 1.00 95.31 187 VAL A N 1
ATOM 1560 C CA . VAL A 1 187 ? -5.758 5.948 8.206 1.00 95.31 187 VAL A CA 1
ATOM 1561 C C . VAL A 1 187 ? -6.468 6.402 9.479 1.00 95.31 187 VAL A C 1
ATOM 1563 O O . VAL A 1 187 ? -7.674 6.200 9.610 1.00 95.31 187 VAL A O 1
ATOM 1566 N N . LEU A 1 188 ? -5.744 7.053 10.394 1.00 92.94 188 LEU A N 1
ATOM 1567 C CA . LEU A 1 188 ? -6.295 7.498 11.674 1.00 92.94 188 LEU A CA 1
ATOM 1568 C C . LEU A 1 188 ? -7.394 8.543 11.501 1.00 92.94 188 LEU A C 1
ATOM 1570 O O . LEU A 1 188 ? -8.428 8.441 12.151 1.00 92.94 188 LEU A O 1
ATOM 1574 N N . ALA A 1 189 ? -7.205 9.519 10.612 1.00 91.19 189 ALA A N 1
ATOM 1575 C CA . ALA A 1 189 ? -8.207 10.542 10.342 1.00 91.19 189 ALA A CA 1
ATOM 1576 C C . ALA A 1 189 ? -9.519 9.906 9.873 1.00 91.19 189 ALA A C 1
ATOM 1578 O O . ALA A 1 189 ? -10.574 10.183 10.438 1.00 91.19 189 ALA A O 1
ATOM 1579 N N . ARG A 1 190 ? -9.456 8.993 8.899 1.00 92.50 190 ARG A N 1
ATOM 1580 C CA . ARG A 1 190 ? -10.648 8.298 8.397 1.00 92.50 190 ARG A CA 1
ATOM 1581 C C . ARG A 1 190 ? -11.288 7.422 9.459 1.00 92.50 190 ARG A C 1
ATOM 1583 O O . ARG A 1 190 ? -12.506 7.457 9.613 1.00 92.50 190 ARG A O 1
ATOM 1590 N N . PHE A 1 191 ? -10.470 6.694 10.212 1.00 91.62 191 PHE A N 1
ATOM 1591 C CA . PHE A 1 191 ? -10.929 5.820 11.279 1.00 91.62 191 PHE A CA 1
ATOM 1592 C C . PHE A 1 191 ? -11.669 6.590 12.385 1.00 91.62 191 PHE A C 1
ATOM 1594 O O . PHE A 1 191 ? -12.788 6.234 12.742 1.00 91.62 191 PHE A O 1
ATOM 1601 N N . LEU A 1 192 ? -11.106 7.700 12.865 1.00 88.81 192 LEU A N 1
ATOM 1602 C CA . LEU A 1 192 ? -11.723 8.507 13.921 1.00 88.81 192 LEU A CA 1
ATOM 1603 C C . LEU A 1 192 ? -12.958 9.290 13.450 1.00 88.81 192 LEU A C 1
ATOM 1605 O O . LEU A 1 192 ? -13.797 9.659 14.267 1.00 88.81 192 LEU A O 1
ATOM 1609 N N . THR A 1 193 ? -13.093 9.551 12.146 1.00 86.75 193 THR A N 1
ATOM 1610 C CA . THR A 1 193 ? -14.291 10.209 11.591 1.00 86.75 193 THR A CA 1
ATOM 1611 C C . THR A 1 193 ? -15.495 9.280 11.431 1.00 86.75 193 THR A C 1
ATOM 1613 O O . THR A 1 193 ? -16.575 9.745 11.057 1.00 86.75 193 THR A O 1
ATOM 1616 N N . ARG A 1 194 ? -15.348 7.978 11.707 1.00 87.38 194 ARG A N 1
ATOM 1617 C CA . ARG A 1 194 ? -16.473 7.041 11.663 1.00 87.38 194 ARG A CA 1
ATOM 1618 C C . ARG A 1 194 ? -17.478 7.339 12.777 1.00 87.38 194 ARG A C 1
ATOM 1620 O O . ARG A 1 194 ? -17.126 7.805 13.859 1.00 87.38 194 ARG A O 1
ATOM 1627 N N . GLN A 1 195 ? -18.752 7.046 12.523 1.00 83.19 195 GLN A N 1
ATOM 1628 C CA . GLN A 1 195 ? -19.817 7.323 13.491 1.00 83.19 195 GLN A CA 1
ATOM 1629 C C . GLN A 1 195 ? -19.726 6.451 14.748 1.00 83.19 195 GLN A C 1
ATOM 1631 O O . GLN A 1 195 ? -20.007 6.950 15.835 1.00 83.19 195 GLN A O 1
ATOM 1636 N N . ASP A 1 196 ? -19.307 5.197 14.590 1.00 81.94 196 ASP A N 1
ATOM 1637 C CA . ASP A 1 196 ? -19.103 4.210 15.656 1.00 81.94 196 ASP A CA 1
ATOM 1638 C C . ASP A 1 196 ? -17.834 4.477 16.488 1.00 81.94 196 ASP A C 1
ATOM 1640 O O . ASP A 1 196 ? -17.689 3.925 17.567 1.00 81.94 196 ASP A O 1
ATOM 1644 N N . GLN A 1 197 ? -16.935 5.367 16.046 1.00 81.75 197 GLN A N 1
ATOM 1645 C CA . GLN A 1 197 ? -15.669 5.678 16.735 1.00 81.75 197 GLN A CA 1
ATOM 1646 C C . GLN A 1 197 ? -15.634 7.063 17.405 1.00 81.75 197 GLN A C 1
ATOM 1648 O O . GLN A 1 197 ? -14.577 7.539 17.828 1.00 81.75 197 GLN A O 1
ATOM 1653 N N . LYS A 1 198 ? -16.786 7.729 17.548 1.00 74.50 198 LYS A N 1
ATOM 1654 C CA . LYS A 1 198 ? -16.880 9.077 18.147 1.00 74.50 198 LYS A CA 1
ATOM 1655 C C . LYS A 1 198 ? -16.380 9.150 19.593 1.00 74.50 198 LYS A C 1
ATOM 1657 O O . LYS A 1 198 ? -15.812 10.169 19.996 1.00 74.50 198 LYS A O 1
ATOM 1662 N N . GLU A 1 199 ? -16.587 8.095 20.376 1.00 74.44 199 GLU A N 1
ATOM 1663 C CA . GLU A 1 199 ? -16.103 8.029 21.759 1.00 74.44 199 GLU A CA 1
ATOM 1664 C C . GLU A 1 199 ? -14.572 7.968 21.804 1.00 74.44 199 GLU A C 1
ATOM 1666 O O . GLU A 1 199 ? -13.945 8.746 22.525 1.00 74.44 199 GLU A O 1
ATOM 1671 N N . LEU A 1 200 ? -13.961 7.140 20.950 1.00 74.50 200 LEU A N 1
ATOM 1672 C CA . LEU A 1 200 ? -12.508 7.037 20.813 1.00 74.50 200 LEU A CA 1
ATOM 1673 C C . LEU A 1 200 ? -11.879 8.360 20.347 1.00 74.50 200 LEU A C 1
ATOM 1675 O O . LEU A 1 200 ? -10.858 8.789 20.888 1.00 74.50 200 LEU A O 1
ATOM 1679 N N . LEU A 1 201 ? -12.505 9.052 19.388 1.00 69.44 201 LEU A N 1
ATOM 1680 C CA . LEU A 1 201 ? -12.085 10.393 18.964 1.00 69.44 201 LEU A CA 1
ATOM 1681 C C . LEU A 1 201 ? -12.093 11.377 20.143 1.00 69.44 201 LEU A C 1
ATOM 1683 O O . LEU A 1 201 ? -11.142 12.140 20.319 1.00 69.44 201 LEU A O 1
ATOM 1687 N N . SER A 1 202 ? -13.138 11.336 20.971 1.00 68.19 202 SER A N 1
ATOM 1688 C CA . SER A 1 202 ? -13.267 12.215 22.140 1.00 68.19 202 SER A CA 1
ATOM 1689 C C . SER A 1 202 ? -12.162 11.951 23.172 1.00 68.19 202 SER A C 1
ATOM 1691 O O . SER A 1 202 ? -11.568 12.895 23.698 1.00 68.19 202 SER A O 1
ATOM 1693 N N . GLN A 1 203 ? -11.821 10.678 23.399 1.00 74.44 203 GLN A N 1
ATOM 1694 C CA . GLN A 1 203 ? -10.708 10.270 24.263 1.00 74.44 203 GLN A CA 1
ATOM 1695 C C . GLN A 1 203 ? -9.352 10.758 23.721 1.00 74.44 203 GLN A C 1
ATOM 1697 O O . GLN A 1 203 ? -8.573 11.360 24.461 1.00 74.44 203 GLN A O 1
ATOM 1702 N N . GLN A 1 204 ? -9.085 10.591 22.422 1.00 70.88 204 GLN A N 1
ATOM 1703 C CA . GLN A 1 204 ? -7.833 11.042 21.796 1.00 70.88 204 GLN A CA 1
ATOM 1704 C C . GLN A 1 204 ? -7.678 12.575 21.825 1.00 70.88 204 GLN A C 1
ATOM 1706 O O . GLN A 1 204 ? -6.592 13.072 22.118 1.00 70.88 204 GLN A O 1
ATOM 1711 N N . ILE A 1 205 ? -8.755 13.337 21.588 1.00 67.19 205 ILE A N 1
ATOM 1712 C CA . ILE A 1 205 ? -8.739 14.809 21.705 1.00 67.19 205 ILE A CA 1
ATOM 1713 C C . ILE A 1 205 ? -8.423 15.236 23.144 1.00 67.19 205 ILE A C 1
ATOM 1715 O O . ILE A 1 205 ? 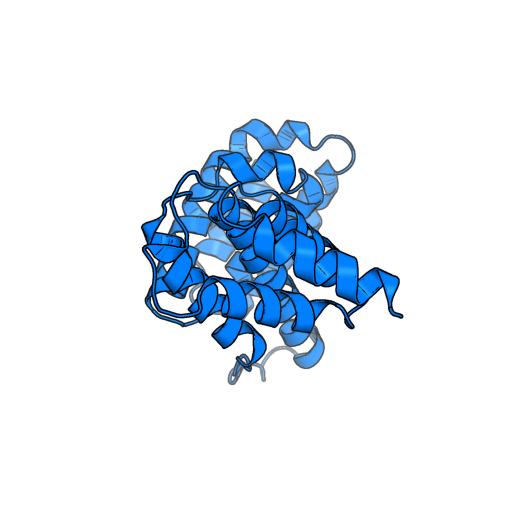-7.627 16.150 23.356 1.00 67.19 205 ILE A O 1
ATOM 1719 N N . SER A 1 206 ? -9.019 14.571 24.139 1.00 61.28 206 SER A N 1
ATOM 1720 C CA . SER A 1 206 ? -8.764 14.891 25.548 1.00 61.28 206 SER A CA 1
ATOM 1721 C C . SER A 1 206 ? -7.309 14.642 25.958 1.00 61.28 206 SER A C 1
ATOM 1723 O O . SER A 1 206 ? -6.744 15.460 26.677 1.00 61.28 206 SER A O 1
ATOM 1725 N N . PHE A 1 207 ? -6.681 13.583 25.435 1.00 66.38 207 PHE A N 1
ATOM 1726 C CA . PHE A 1 207 ? -5.268 13.277 25.661 1.00 66.38 207 PHE A CA 1
ATOM 1727 C C . PHE A 1 207 ? -4.339 14.339 25.058 1.00 66.38 207 PHE A C 1
ATOM 1729 O O . PHE A 1 207 ? -3.403 14.778 25.718 1.00 66.38 207 PHE A O 1
ATOM 1736 N N . ILE A 1 208 ? -4.620 14.797 23.832 1.00 61.06 208 ILE A N 1
ATOM 1737 C CA . ILE A 1 208 ? -3.826 15.843 23.164 1.00 61.06 208 ILE A CA 1
ATOM 1738 C C . ILE A 1 208 ? -3.913 17.175 23.920 1.00 61.06 208 ILE A C 1
ATOM 1740 O O . ILE A 1 208 ? -2.911 17.861 24.052 1.00 61.06 208 ILE A O 1
ATOM 1744 N N . ASN A 1 209 ? -5.086 17.529 24.452 1.00 42.59 209 ASN A N 1
ATOM 1745 C CA . ASN A 1 209 ? -5.276 18.780 25.196 1.00 42.59 209 ASN A CA 1
ATOM 1746 C C . ASN A 1 209 ? -4.655 18.769 26.610 1.00 42.59 209 ASN A C 1
ATOM 1748 O O . ASN A 1 209 ? -4.674 19.797 27.285 1.00 42.59 209 ASN A O 1
ATOM 1752 N N . GLN A 1 210 ? -4.162 17.619 27.079 1.00 50.41 210 GLN A N 1
ATOM 1753 C CA . GLN A 1 210 ? -3.497 17.458 28.378 1.00 50.41 210 GLN A CA 1
ATOM 1754 C C . GLN A 1 210 ? -1.961 17.433 28.278 1.00 50.41 210 GLN A C 1
ATOM 1756 O O . GLN A 1 210 ? -1.301 17.403 29.318 1.00 50.41 210 GLN A O 1
ATOM 1761 N N . GLN A 1 211 ? -1.402 17.432 27.062 1.00 47.19 211 GLN A N 1
ATOM 1762 C CA . GLN A 1 211 ? 0.038 17.517 26.781 1.00 47.19 211 GLN A CA 1
ATOM 1763 C C . GLN A 1 211 ? 0.441 18.939 26.390 1.00 47.19 211 GLN A C 1
ATOM 1765 O O . GLN A 1 211 ? 1.575 19.326 26.751 1.00 47.19 211 GLN A O 1
#

pLDDT: mean 87.65, std 12.05, range [42.59, 98.31]

Secondary structure (DSSP, 8-state):
-HHHHHHHHHHHHH--SHHHHHHHHHHHHHHHGGGTT-GGGGTTTHHHHHHHHHHHHHHHHHHT--S-THHHHHHHHHHHHHTHHHHGGGS---GGGHHHHHHHHHHHHH-----TT-TT-TTS-HHHHHHHHHHHHHHHHHHHHHHHTTSSS-GGGSSTTHHHHHHHHHHHHGGG-SHHHHHHHHHHHHHHTSGGGHHHHHHHHHHHTT-

InterPro domains:
  IPR033162 Tubulin-folding cofactor D [PTHR12658] (28-209)

Solvent-accessible surface area (backbone atoms only — not comparable to full-atom values): 11856 Å² total; per-residue (Å²): 105,74,65,58,45,49,49,27,47,52,53,18,74,68,37,80,48,62,62,62,8,35,52,27,24,53,52,29,44,60,55,53,53,76,30,56,91,52,36,73,78,45,63,84,53,47,61,58,55,45,48,62,48,46,60,53,52,50,52,27,34,75,67,66,44,74,81,53,51,34,54,31,40,45,51,36,42,51,31,67,46,60,37,48,80,71,50,55,82,62,51,91,77,57,76,85,47,46,64,45,45,54,55,30,50,57,47,59,76,71,59,73,83,80,69,82,81,65,89,82,57,98,82,67,60,62,68,59,51,51,53,50,42,49,50,26,38,53,42,47,49,37,53,53,47,32,54,51,55,57,51,98,69,67,72,83,80,49,65,92,58,53,71,55,53,54,50,55,58,31,57,70,31,59,82,64,80,45,73,52,24,55,38,28,48,48,26,49,52,38,37,40,68,32,83,91,29,46,66,60,40,52,53,54,52,53,55,61,76,73,108

Nearest PDB structures (foldseek):
  9c7v-assembly1_C  TM=1.948E-01  e=7.337E+00  Homo sapiens

Radius of gyration: 17.96 Å; Cα contacts (8 Å, |Δi|>4): 199; chains: 1; bounding box: 48×35×53 Å

Mean predicted aligned error: 5.77 Å

Sequence (211 aa):
QKQALLQLFDNSLQSKNIYNGSGYALDFDKEIRNYLEQPQFLDEIIPDMLHKSFKLVKEDIFLKQTARPHIYSLIYSILDVRNFRFCLKFFENHVTLLQPLIEFVQFAQTAEFKIEDLKSFQSIDITLLQSHLQFRLQFVLLTHLSLLVLLPFNIDDFDENVSQKIVDLVYVYKSMNNKLTQMANEVLARFLTRQDQKELLSQQISFINQQ